Protein AF-A0A5J4T491-F1 (afdb_monomer_lite)

Secondary structure (DSSP, 8-state):
---------SSS-----S-TTSBPPHHHHHHHB--SSS-----S-EEESSPEEES-EEETT--TTEEEBTTS-EEEGGGT-------TTS---SS-S-----S--B-TT-SSB-TT--TT-PPPTTHHHHSS---------------------PPPPGGG--BHHHHHHHS-BSSS-EEE-S-EEESS-EEES----TT--TTEEEPTTS-EEEGGGGSPPPP----

Sequence (227 aa):
QVIEGYLRKGSEPEEVSEDDEDYVTRKDVQSKYVGIWGEQQIIGTKSFYDNVTANGFIKRGGTNQQVLLANGSTKPLSEFSSGSVDDDDYVKKTGQGTQEIEGNLIRSGSEISFENLQPFQYITKQDAKYGFVQKEGQQVQEIEGKIRRKQEDEESQDGDYLTKEEMDNKYVTLGGNQTINGAKTFTISVTSPAFVKYSGTNQQVLLADGTVKQLSEFSSDQVHYTY

Radius of gyration: 34.02 Å; chains: 1; bounding box: 85×60×99 Å

Structure (mmCIF, N/CA/C/O backbone):
data_AF-A0A5J4T491-F1
#
_entry.id   AF-A0A5J4T491-F1
#
loop_
_atom_site.group_PDB
_atom_site.id
_atom_site.type_symbol
_atom_site.label_atom_id
_atom_site.label_alt_id
_atom_site.label_comp_id
_atom_site.label_asym_id
_atom_site.label_entity_id
_atom_site.label_seq_id
_atom_site.pdbx_PDB_ins_code
_atom_site.Cartn_x
_atom_site.Cartn_y
_atom_site.Cartn_z
_atom_site.occupancy
_atom_site.B_iso_or_equiv
_atom_site.auth_seq_id
_atom_site.auth_comp_id
_atom_site.auth_asym_id
_atom_site.auth_atom_id
_atom_site.pdbx_PDB_model_num
ATOM 1 N N . GLN A 1 1 ? 45.754 -8.323 -35.197 1.00 39.84 1 GLN A N 1
ATOM 2 C CA . GLN A 1 1 ? 44.676 -8.425 -36.196 1.00 39.84 1 GLN A CA 1
ATOM 3 C C . GLN A 1 1 ? 43.370 -8.384 -35.425 1.00 39.84 1 GLN A C 1
ATOM 5 O O . GLN A 1 1 ? 43.199 -9.221 -34.550 1.00 39.84 1 GLN A O 1
ATOM 10 N N . VAL A 1 2 ? 42.534 -7.373 -35.655 1.00 28.48 2 VAL A N 1
ATOM 11 C CA . VAL A 1 2 ? 41.138 -7.376 -35.196 1.00 28.48 2 VAL A CA 1
ATOM 12 C C . VAL A 1 2 ? 40.349 -8.049 -36.312 1.00 28.48 2 VAL A C 1
ATOM 14 O O . VAL A 1 2 ? 40.577 -7.741 -37.480 1.00 28.48 2 VAL A O 1
ATOM 17 N N . ILE A 1 3 ? 39.530 -9.037 -35.969 1.00 37.03 3 ILE A N 1
ATOM 18 C CA . ILE A 1 3 ? 38.638 -9.700 -36.919 1.00 37.03 3 ILE A CA 1
ATOM 19 C C . ILE A 1 3 ? 37.229 -9.292 -36.508 1.00 37.03 3 ILE A C 1
ATOM 21 O O . ILE A 1 3 ? 36.735 -9.754 -35.484 1.00 37.03 3 ILE A O 1
ATOM 25 N N . GLU A 1 4 ? 36.619 -8.409 -37.289 1.00 39.00 4 GLU A N 1
ATOM 26 C CA . GLU A 1 4 ? 35.190 -8.110 -37.216 1.00 39.00 4 GLU A CA 1
ATOM 27 C C . GLU A 1 4 ? 34.472 -9.117 -38.116 1.00 39.00 4 GLU A C 1
ATOM 29 O O . GLU A 1 4 ? 34.634 -9.116 -39.337 1.00 39.00 4 GLU A O 1
ATOM 34 N N . GLY A 1 5 ? 33.773 -10.066 -37.496 1.00 42.56 5 GLY A N 1
ATOM 35 C CA . GLY A 1 5 ? 33.040 -11.122 -38.185 1.00 42.56 5 GLY A CA 1
ATOM 36 C C . GLY A 1 5 ? 31.552 -10.987 -37.911 1.00 42.56 5 GLY A C 1
ATOM 37 O O . GLY A 1 5 ? 31.124 -11.152 -36.774 1.00 42.56 5 GLY A O 1
ATOM 38 N N . TYR A 1 6 ? 30.769 -10.729 -38.955 1.00 45.81 6 TYR A N 1
ATOM 39 C CA . TYR A 1 6 ? 29.311 -10.711 -38.876 1.00 45.81 6 TYR A CA 1
ATOM 40 C C . TYR A 1 6 ? 28.775 -12.112 -39.182 1.00 45.81 6 TYR A C 1
ATOM 42 O O . TYR A 1 6 ? 28.951 -12.622 -40.290 1.00 45.81 6 TYR A O 1
ATOM 50 N N . LEU A 1 7 ? 28.128 -12.752 -38.206 1.00 50.72 7 LEU A N 1
ATOM 51 C CA . LEU A 1 7 ? 27.390 -13.994 -38.432 1.00 50.72 7 LEU A CA 1
ATOM 52 C C . LEU A 1 7 ? 26.035 -13.637 -39.058 1.00 50.72 7 LEU A C 1
ATOM 54 O O . LEU A 1 7 ? 25.241 -12.943 -38.437 1.00 50.72 7 LEU A O 1
ATOM 58 N N . ARG A 1 8 ? 25.779 -14.091 -40.291 1.00 53.50 8 ARG A N 1
ATOM 59 C CA . ARG A 1 8 ? 24.509 -13.876 -41.011 1.00 53.50 8 ARG A CA 1
ATOM 60 C C . ARG A 1 8 ? 23.935 -15.216 -41.472 1.00 53.50 8 ARG A C 1
ATOM 62 O O . ARG A 1 8 ? 24.696 -16.115 -41.834 1.00 53.50 8 ARG A O 1
ATOM 69 N N . LYS A 1 9 ? 22.605 -15.355 -41.487 1.00 42.81 9 LYS A N 1
ATOM 70 C CA . LYS A 1 9 ? 21.899 -16.546 -41.988 1.00 42.81 9 LYS A CA 1
ATOM 71 C C . LYS A 1 9 ? 21.098 -16.189 -43.239 1.00 42.81 9 LYS A C 1
ATOM 73 O O . LYS A 1 9 ? 19.945 -15.798 -43.150 1.00 42.81 9 LYS A O 1
ATOM 78 N N . GLY A 1 10 ? 21.706 -16.368 -44.405 1.00 51.50 10 GLY A N 1
ATOM 79 C CA . GLY A 1 10 ? 21.073 -16.095 -45.695 1.00 51.50 10 GLY A CA 1
ATOM 80 C C . GLY A 1 10 ? 22.113 -15.754 -46.755 1.00 51.50 10 GLY A C 1
ATOM 81 O O . GLY A 1 10 ? 23.221 -15.333 -46.430 1.00 51.50 10 GLY A O 1
ATOM 82 N N . SER A 1 11 ? 21.782 -15.993 -48.023 1.00 56.66 11 SER A N 1
ATOM 83 C CA . SER A 1 11 ? 22.632 -15.652 -49.173 1.00 56.66 11 SER A CA 1
ATOM 84 C C . SER A 1 11 ? 22.388 -14.240 -49.712 1.00 56.66 11 SER A C 1
ATOM 86 O O . SER A 1 11 ? 23.133 -13.794 -50.581 1.00 56.66 11 SER A O 1
ATOM 88 N N . GLU A 1 12 ? 21.347 -13.558 -49.232 1.00 54.00 12 GLU A N 1
ATOM 89 C CA . GLU A 1 12 ? 20.999 -12.198 -49.641 1.00 54.00 12 GLU A CA 1
ATOM 90 C C . GLU A 1 12 ? 21.541 -11.179 -48.628 1.00 54.00 12 GLU A C 1
ATOM 92 O O . GLU A 1 12 ? 21.496 -11.428 -47.420 1.00 54.00 12 GLU A O 1
ATOM 97 N N . PRO A 1 13 ? 22.100 -10.049 -49.093 1.00 53.25 13 PRO A N 1
ATOM 98 C CA . PRO A 1 13 ? 22.526 -8.976 -48.212 1.00 53.25 13 PRO A CA 1
ATOM 99 C C . PRO A 1 13 ? 21.287 -8.259 -47.666 1.00 53.25 13 PRO A C 1
ATOM 101 O O . PRO A 1 13 ? 20.802 -7.309 -48.272 1.00 53.25 13 PRO A O 1
ATOM 104 N N . GLU A 1 14 ? 20.771 -8.713 -46.527 1.00 55.50 14 GLU A N 1
ATOM 105 C CA . GLU A 1 14 ? 19.936 -7.854 -45.687 1.00 55.50 14 GLU A CA 1
ATOM 106 C C . GLU A 1 14 ? 20.818 -6.750 -45.090 1.00 55.50 14 GLU A C 1
ATOM 108 O O . GLU A 1 14 ? 21.982 -6.989 -44.728 1.00 55.50 14 GLU A O 1
ATOM 113 N N . GLU A 1 15 ? 20.283 -5.527 -45.049 1.00 53.38 15 GLU A N 1
ATOM 114 C CA . GLU A 1 15 ? 20.932 -4.411 -44.370 1.00 53.38 15 GLU A CA 1
ATOM 115 C C . GLU A 1 15 ? 21.073 -4.780 -42.893 1.00 53.38 15 GLU A C 1
ATOM 117 O O . GLU A 1 15 ? 20.093 -4.978 -42.179 1.00 53.38 15 GLU A O 1
ATOM 122 N N . VAL A 1 16 ? 22.318 -4.931 -42.446 1.00 51.19 16 VAL A N 1
ATOM 123 C CA . VAL A 1 16 ? 22.608 -4.951 -41.016 1.00 51.19 16 VAL A CA 1
ATOM 124 C C . VAL A 1 16 ? 22.317 -3.546 -40.510 1.00 51.19 16 VAL A C 1
ATOM 126 O O . VAL A 1 16 ? 22.805 -2.590 -41.109 1.00 51.19 16 VAL A O 1
ATOM 129 N N . SER A 1 17 ? 21.511 -3.414 -39.453 1.00 52.75 17 SER A N 1
ATOM 130 C CA . SER A 1 17 ? 21.419 -2.133 -38.751 1.00 52.75 17 SER A CA 1
ATOM 131 C C . SER A 1 17 ? 22.845 -1.731 -38.370 1.00 52.75 17 SER A C 1
ATOM 133 O O . SER A 1 17 ? 23.525 -2.477 -37.666 1.00 52.75 17 SER A O 1
ATOM 135 N N . GLU A 1 18 ? 23.333 -0.617 -38.923 1.00 51.50 18 GLU A N 1
ATOM 136 C CA . GLU A 1 18 ? 24.650 -0.061 -38.585 1.00 51.50 18 GLU A CA 1
ATOM 137 C C . GLU A 1 18 ? 24.644 0.574 -37.183 1.00 51.50 18 GLU A C 1
ATOM 139 O O . GLU A 1 18 ? 25.703 0.894 -36.644 1.00 51.50 18 GLU A O 1
ATOM 144 N N . ASP A 1 19 ? 23.462 0.702 -36.572 1.00 52.44 19 ASP A N 1
ATOM 145 C CA . ASP A 1 19 ? 23.287 1.166 -35.207 1.00 52.44 19 ASP A CA 1
ATOM 146 C C . ASP A 1 19 ? 23.294 -0.034 -34.249 1.00 52.44 19 ASP A C 1
ATOM 148 O O . ASP A 1 19 ? 22.265 -0.549 -33.805 1.00 52.44 19 ASP A O 1
ATOM 152 N N . ASP A 1 20 ? 24.503 -0.422 -33.830 1.00 54.41 20 ASP A N 1
ATOM 153 C CA . ASP A 1 20 ? 24.756 -1.322 -32.690 1.00 54.41 20 ASP A CA 1
ATOM 154 C C . ASP A 1 20 ? 24.087 -0.831 -31.368 1.00 54.41 20 ASP A C 1
ATOM 156 O O . ASP A 1 20 ? 24.167 -1.497 -30.332 1.00 54.41 20 ASP A O 1
ATOM 160 N N . GLU A 1 21 ? 23.433 0.339 -31.378 1.00 56.00 21 GLU A N 1
ATOM 161 C CA . GLU A 1 21 ? 22.753 0.986 -30.251 1.00 56.00 21 GLU A CA 1
ATOM 162 C C . GLU A 1 21 ? 21.263 0.624 -30.085 1.00 56.00 21 GLU A C 1
ATOM 164 O O . GLU A 1 21 ? 20.680 0.942 -29.038 1.00 56.00 21 GLU A O 1
ATOM 169 N N . ASP A 1 22 ? 20.641 -0.057 -31.054 1.00 58.38 22 ASP A N 1
ATOM 170 C CA . ASP A 1 22 ? 19.212 -0.419 -30.987 1.00 58.38 22 ASP A CA 1
ATOM 171 C C . ASP A 1 22 ? 18.926 -1.566 -30.009 1.00 58.38 22 ASP A C 1
ATOM 173 O O . ASP A 1 22 ? 17.799 -1.731 -29.524 1.00 58.38 22 ASP A O 1
ATOM 177 N N . TYR A 1 23 ? 19.958 -2.337 -29.663 1.00 62.19 23 TYR A N 1
ATOM 178 C CA . TYR A 1 23 ? 19.857 -3.489 -28.779 1.00 62.19 23 TYR A CA 1
ATOM 179 C C . TYR A 1 23 ? 20.343 -3.158 -27.371 1.00 62.19 23 TYR A C 1
ATOM 181 O O . TYR A 1 23 ? 21.439 -2.655 -27.129 1.00 62.19 23 TYR A O 1
ATOM 189 N N . VAL A 1 24 ? 19.523 -3.506 -26.389 1.00 66.25 24 VAL A N 1
ATOM 190 C CA . VAL A 1 24 ? 19.878 -3.427 -24.971 1.00 66.25 24 VAL A CA 1
ATOM 191 C C . VAL A 1 24 ? 20.642 -4.667 -24.525 1.00 66.25 24 VAL A C 1
ATOM 193 O O . VAL A 1 24 ? 20.192 -5.805 -24.667 1.00 66.25 24 VAL A O 1
ATOM 196 N N . THR A 1 25 ? 21.803 -4.469 -23.904 1.00 72.06 25 THR A N 1
ATOM 197 C CA . THR A 1 25 ? 22.553 -5.597 -23.345 1.00 72.06 25 THR A CA 1
ATOM 198 C C . THR A 1 25 ? 21.840 -6.164 -22.114 1.00 72.06 25 THR A C 1
ATOM 200 O O . THR A 1 25 ? 21.218 -5.428 -21.347 1.00 72.06 25 THR A O 1
ATOM 203 N N . ARG A 1 26 ? 21.993 -7.466 -21.824 1.00 70.44 26 ARG A N 1
ATOM 204 C CA . ARG A 1 26 ? 21.437 -8.066 -20.584 1.00 70.44 26 ARG A CA 1
ATOM 205 C C . ARG A 1 26 ? 21.874 -7.320 -19.318 1.00 70.44 26 ARG A C 1
ATOM 207 O O . ARG A 1 26 ? 21.123 -7.243 -18.349 1.00 70.44 26 ARG A O 1
ATOM 214 N N . LYS A 1 27 ? 23.088 -6.761 -19.335 1.00 73.50 27 LYS A N 1
ATOM 215 C CA . LYS A 1 27 ? 23.633 -5.941 -18.249 1.00 73.50 27 LYS A CA 1
ATOM 216 C C . LYS A 1 27 ? 22.873 -4.617 -18.104 1.00 73.50 27 LYS A C 1
ATOM 218 O O . LYS A 1 27 ? 22.580 -4.205 -16.981 1.00 73.50 27 LYS A O 1
ATOM 223 N N . ASP A 1 28 ? 22.534 -3.961 -19.212 1.00 76.31 28 ASP A N 1
ATOM 224 C CA . ASP A 1 28 ? 21.677 -2.772 -19.204 1.00 76.31 28 ASP A CA 1
ATOM 225 C C . ASP A 1 28 ? 20.279 -3.106 -18.689 1.00 76.31 28 ASP A C 1
ATOM 227 O O . ASP A 1 28 ? 19.782 -2.412 -17.806 1.00 76.31 28 ASP A O 1
ATOM 231 N N . VAL A 1 29 ? 19.693 -4.215 -19.147 1.00 80.19 29 VAL A N 1
ATOM 232 C CA . VAL A 1 29 ? 18.366 -4.657 -18.701 1.00 80.19 29 VAL A CA 1
ATOM 233 C C . VAL A 1 29 ? 18.319 -4.848 -17.185 1.00 80.19 29 VAL A C 1
ATOM 235 O O . VAL A 1 29 ? 17.482 -4.261 -16.502 1.00 80.19 29 VAL A O 1
ATOM 238 N N . GLN A 1 30 ? 19.269 -5.610 -16.641 1.00 81.81 30 GLN A N 1
ATOM 239 C CA . GLN A 1 30 ? 19.326 -5.922 -15.213 1.00 81.81 30 GLN A CA 1
ATOM 240 C C . GLN A 1 30 ? 19.568 -4.688 -14.328 1.00 81.81 30 GLN A C 1
ATOM 242 O O . GLN A 1 30 ? 19.158 -4.671 -13.170 1.00 81.81 30 GLN A O 1
ATOM 247 N N . SER A 1 31 ? 20.256 -3.669 -14.846 1.00 81.19 31 SER A N 1
ATOM 248 C CA . SER A 1 31 ? 20.609 -2.466 -14.079 1.00 81.19 31 SER A CA 1
ATOM 249 C C . SER A 1 31 ? 19.621 -1.315 -14.235 1.00 81.19 31 SER A C 1
ATOM 251 O O . SER A 1 31 ? 19.624 -0.404 -13.404 1.00 81.19 31 SER A O 1
ATOM 253 N N . LYS A 1 32 ? 18.771 -1.341 -15.269 1.00 85.44 32 LYS A N 1
ATOM 254 C CA . LYS A 1 32 ? 17.845 -0.248 -15.582 1.00 85.44 32 LYS A CA 1
ATOM 255 C C . LYS A 1 32 ? 16.378 -0.618 -15.473 1.00 85.44 32 LYS A C 1
ATOM 257 O O . LYS A 1 32 ? 15.599 0.307 -15.298 1.00 85.44 32 LYS A O 1
ATOM 262 N N . TYR A 1 33 ? 15.977 -1.885 -15.517 1.00 87.88 33 TYR A N 1
ATOM 263 C CA . TYR A 1 33 ? 14.560 -2.271 -15.545 1.00 87.88 33 TYR A CA 1
ATOM 264 C C . TYR A 1 33 ? 14.168 -3.156 -14.367 1.00 87.88 33 TYR A C 1
ATOM 266 O O . TYR A 1 33 ? 14.998 -3.827 -13.760 1.00 87.88 33 TYR A O 1
ATOM 274 N N . VAL A 1 34 ? 12.881 -3.120 -14.025 1.00 91.25 34 VAL A N 1
ATOM 275 C CA . VAL A 1 34 ? 12.315 -3.894 -12.921 1.00 91.25 34 VAL A CA 1
ATOM 276 C C . VAL A 1 34 ? 11.999 -5.307 -13.402 1.00 91.25 34 VAL A C 1
ATOM 278 O O . VAL A 1 34 ? 11.112 -5.513 -14.228 1.00 91.25 34 VAL A O 1
ATOM 281 N N . GLY A 1 35 ? 12.713 -6.290 -12.862 1.00 88.62 35 GLY A N 1
ATOM 282 C CA . GLY A 1 35 ? 12.411 -7.706 -13.045 1.00 88.62 35 GLY A CA 1
ATOM 283 C C . GLY A 1 35 ? 11.252 -8.183 -12.162 1.00 88.62 35 GLY A C 1
ATOM 284 O O . GLY A 1 35 ? 10.810 -7.491 -11.248 1.00 88.62 35 GLY A O 1
ATOM 285 N N . ILE A 1 36 ? 10.790 -9.411 -12.389 1.00 86.19 36 ILE A N 1
ATOM 286 C CA . ILE A 1 36 ? 9.756 -10.071 -11.564 1.00 86.19 36 ILE A CA 1
ATOM 287 C C . ILE A 1 36 ? 10.346 -11.003 -10.491 1.00 86.19 36 ILE A C 1
ATOM 289 O O . ILE A 1 36 ? 9.619 -11.745 -9.836 1.00 86.19 36 ILE A O 1
ATOM 293 N N . TRP A 1 37 ? 11.670 -10.987 -10.327 1.00 80.50 37 TRP A N 1
ATOM 294 C CA . TRP A 1 37 ? 12.410 -11.891 -9.453 1.00 80.50 37 TRP A CA 1
ATOM 295 C C . TRP A 1 37 ? 13.342 -11.112 -8.530 1.00 80.50 37 TRP A C 1
ATOM 297 O O . TRP A 1 37 ? 13.886 -10.078 -8.916 1.00 80.50 37 TRP A O 1
ATOM 307 N N . GLY A 1 38 ? 13.575 -11.666 -7.341 1.00 85.81 38 GLY A N 1
ATOM 308 C CA . GLY A 1 38 ? 14.520 -11.120 -6.370 1.00 85.81 38 GLY A CA 1
ATOM 309 C C . GLY A 1 38 ? 14.083 -9.798 -5.736 1.00 85.81 38 GLY A C 1
ATOM 310 O O . GLY A 1 38 ? 13.068 -9.198 -6.089 1.00 85.81 38 GLY A O 1
ATOM 311 N N . GLU A 1 39 ? 14.874 -9.352 -4.763 1.00 87.12 39 GLU A N 1
ATOM 312 C CA . GLU A 1 39 ? 14.723 -8.026 -4.169 1.00 87.12 39 GLU A CA 1
ATOM 313 C C . GLU A 1 39 ? 15.332 -6.972 -5.092 1.00 87.12 39 GLU A C 1
ATOM 315 O O . GLU A 1 39 ? 16.437 -7.141 -5.609 1.00 87.12 39 GLU A O 1
ATOM 320 N N . GLN A 1 40 ? 14.611 -5.872 -5.297 1.00 90.56 40 GLN A N 1
ATOM 321 C CA . GLN A 1 40 ? 15.036 -4.790 -6.178 1.00 90.56 40 GLN A CA 1
ATOM 322 C C . GLN A 1 40 ? 14.766 -3.439 -5.531 1.00 90.56 40 GLN A C 1
ATOM 324 O O . GLN A 1 40 ? 13.756 -3.239 -4.853 1.00 90.56 40 GLN A O 1
ATOM 329 N N . GLN A 1 41 ? 15.667 -2.493 -5.776 1.00 89.06 41 GLN A N 1
ATOM 330 C CA . GLN A 1 41 ? 15.505 -1.115 -5.345 1.00 89.06 41 GLN A CA 1
ATOM 331 C C . GLN A 1 41 ? 15.044 -0.261 -6.523 1.00 89.06 41 GLN A C 1
ATOM 333 O O . GLN A 1 41 ? 15.786 -0.057 -7.479 1.00 89.06 41 GLN A O 1
ATOM 338 N N . ILE A 1 42 ? 13.835 0.283 -6.418 1.00 91.06 42 ILE A N 1
ATOM 339 C CA . ILE A 1 42 ? 13.284 1.225 -7.392 1.00 91.06 42 ILE A CA 1
ATOM 340 C C . ILE A 1 42 ? 13.422 2.633 -6.811 1.00 91.06 42 ILE A C 1
ATOM 342 O O . ILE A 1 42 ? 12.964 2.906 -5.701 1.00 91.06 42 ILE A O 1
ATOM 346 N N . ILE A 1 43 ? 14.065 3.525 -7.554 1.00 87.75 43 ILE A N 1
ATOM 347 C CA . ILE A 1 43 ? 14.232 4.939 -7.221 1.00 87.75 43 ILE A CA 1
ATOM 348 C C . ILE A 1 43 ? 13.354 5.815 -8.126 1.00 87.75 43 ILE A C 1
ATOM 350 O O . ILE A 1 43 ? 12.919 5.408 -9.206 1.00 87.75 43 ILE A O 1
ATOM 354 N N . GLY A 1 44 ? 13.095 7.042 -7.675 1.00 88.62 44 GLY A N 1
ATOM 355 C CA . GLY A 1 44 ? 12.182 7.972 -8.343 1.00 88.62 44 GLY A CA 1
ATOM 356 C C . GLY A 1 44 ? 10.702 7.671 -8.079 1.00 88.62 44 GLY A C 1
ATOM 357 O O . GLY A 1 44 ? 10.336 6.610 -7.572 1.00 88.62 44 GLY A O 1
ATOM 358 N N . THR A 1 45 ? 9.840 8.636 -8.391 1.00 87.25 45 THR A N 1
ATOM 359 C CA . THR A 1 45 ? 8.399 8.549 -8.128 1.00 87.25 45 THR A CA 1
ATOM 360 C C . THR A 1 45 ? 7.717 7.674 -9.173 1.00 87.25 45 THR A C 1
ATOM 362 O O . THR A 1 45 ? 7.750 7.971 -10.365 1.00 87.25 45 THR A O 1
ATOM 365 N N . LYS A 1 46 ? 7.050 6.610 -8.726 1.00 91.81 46 LYS A N 1
ATOM 366 C CA . LYS A 1 46 ? 6.245 5.734 -9.583 1.00 91.81 46 LYS A CA 1
ATOM 367 C C . LYS A 1 46 ? 4.768 5.948 -9.285 1.00 91.81 46 LYS A C 1
ATOM 369 O O . LYS A 1 46 ? 4.332 5.746 -8.152 1.00 91.81 46 LYS A O 1
ATOM 374 N N . SER A 1 47 ? 4.011 6.372 -10.288 1.00 88.94 47 SER A N 1
ATOM 375 C CA . SER A 1 47 ? 2.572 6.600 -10.176 1.00 88.94 47 SER A CA 1
ATOM 376 C C . SER A 1 47 ? 1.816 5.451 -10.824 1.00 88.94 47 SER A C 1
ATOM 378 O O . SER A 1 47 ? 1.950 5.227 -12.021 1.00 88.94 47 SER A O 1
ATOM 380 N N . PHE A 1 48 ? 1.011 4.743 -10.037 1.00 89.56 48 PHE A N 1
ATOM 381 C CA . PHE A 1 48 ? 0.105 3.704 -10.521 1.00 89.56 48 PHE A CA 1
ATOM 382 C C . PHE A 1 48 ? -1.302 4.300 -10.632 1.00 89.56 48 PHE A C 1
ATOM 384 O O . PHE A 1 48 ? -1.804 4.849 -9.649 1.00 89.56 48 PHE A O 1
ATOM 391 N N . TYR A 1 49 ? -1.909 4.246 -11.819 1.00 85.88 49 TYR A N 1
ATOM 392 C CA . TYR A 1 49 ? -3.268 4.774 -12.040 1.00 85.88 49 TYR A CA 1
ATOM 393 C C . TYR A 1 49 ? -4.359 3.776 -11.656 1.00 85.88 49 TYR A C 1
ATOM 395 O O . TYR A 1 49 ? -5.443 4.174 -11.236 1.00 85.88 49 TYR A O 1
ATOM 403 N N . ASP A 1 50 ? -4.039 2.493 -11.758 1.00 90.81 50 ASP A N 1
ATOM 404 C CA . ASP A 1 50 ? -4.907 1.395 -11.366 1.00 90.81 50 ASP A CA 1
ATOM 405 C C . ASP A 1 50 ? -4.471 0.789 -10.029 1.00 90.81 50 ASP A C 1
ATOM 407 O O . ASP A 1 50 ? -3.410 1.103 -9.478 1.00 90.81 50 ASP A O 1
ATOM 411 N N . ASN A 1 51 ? -5.303 -0.112 -9.510 1.00 85.31 51 ASN A N 1
ATOM 412 C CA . ASN A 1 51 ? -5.088 -0.734 -8.212 1.00 85.31 51 ASN A CA 1
ATOM 413 C C . ASN A 1 51 ? -3.759 -1.496 -8.145 1.00 85.31 51 ASN A C 1
ATOM 415 O O . ASN A 1 51 ? -3.405 -2.281 -9.031 1.00 85.31 51 ASN A O 1
ATOM 419 N N . VAL A 1 52 ? -3.063 -1.298 -7.027 1.00 88.19 52 VAL A N 1
ATOM 420 C CA . VAL A 1 52 ? -1.903 -2.092 -6.638 1.00 88.19 52 VAL A CA 1
ATOM 421 C C . VAL A 1 52 ? -2.348 -3.092 -5.580 1.00 88.19 52 VAL A C 1
ATOM 423 O O . VAL A 1 52 ? -2.893 -2.710 -4.548 1.00 88.19 52 VAL A O 1
ATOM 426 N N . THR A 1 53 ? -2.094 -4.371 -5.818 1.00 87.06 53 THR A N 1
ATOM 427 C CA . THR A 1 53 ? -2.277 -5.444 -4.838 1.00 87.06 53 THR A CA 1
ATOM 428 C C . THR A 1 53 ? -0.908 -5.901 -4.362 1.00 87.06 53 THR A C 1
ATOM 430 O O . THR A 1 53 ? -0.032 -6.153 -5.182 1.00 87.06 53 THR A O 1
ATOM 433 N N . ALA A 1 54 ? -0.716 -6.020 -3.053 1.00 89.06 54 ALA A N 1
ATOM 434 C CA . ALA A 1 54 ? 0.508 -6.536 -2.452 1.00 89.06 54 ALA A CA 1
ATOM 435 C C . ALA A 1 54 ? 0.165 -7.401 -1.235 1.00 89.06 54 ALA A C 1
ATOM 437 O O . ALA A 1 54 ? -0.854 -7.159 -0.589 1.00 89.06 54 ALA A O 1
ATOM 438 N N . ASN A 1 55 ? 1.034 -8.349 -0.868 1.00 86.94 55 ASN A N 1
ATOM 439 C CA . ASN A 1 55 ? 0.873 -9.093 0.394 1.00 86.94 55 ASN A CA 1
ATOM 440 C C . ASN A 1 55 ? 0.970 -8.183 1.630 1.00 86.94 55 ASN A C 1
ATOM 442 O O . ASN A 1 55 ? 0.453 -8.516 2.692 1.00 86.94 55 ASN A O 1
ATOM 446 N N . GLY A 1 56 ? 1.631 -7.033 1.495 1.00 85.75 56 GLY A N 1
ATOM 447 C CA . GLY A 1 56 ? 1.696 -6.017 2.532 1.00 85.75 56 GLY A CA 1
ATOM 448 C C . GLY A 1 56 ? 2.248 -4.699 2.002 1.00 85.75 56 GLY A C 1
ATOM 449 O O . GLY A 1 56 ? 3.104 -4.683 1.117 1.00 85.75 56 GLY A O 1
ATOM 450 N N . PHE A 1 57 ? 1.772 -3.597 2.577 1.00 86.00 57 PHE A N 1
ATOM 451 C CA . PHE A 1 57 ? 2.285 -2.250 2.335 1.00 86.00 57 PHE A CA 1
ATOM 452 C C . PHE A 1 57 ? 3.068 -1.788 3.565 1.00 86.00 57 PHE A C 1
ATOM 454 O O . PHE A 1 57 ? 2.484 -1.485 4.604 1.00 86.00 57 PHE A O 1
ATOM 461 N N . ILE A 1 58 ? 4.400 -1.758 3.469 1.00 88.12 58 ILE A N 1
ATOM 462 C CA . ILE A 1 58 ? 5.289 -1.444 4.596 1.00 88.12 58 ILE A CA 1
ATOM 463 C C . ILE A 1 58 ? 5.924 -0.073 4.382 1.00 88.12 58 ILE A C 1
ATOM 465 O O . ILE A 1 58 ? 6.767 0.118 3.500 1.00 88.12 58 ILE A O 1
ATOM 469 N N . LYS A 1 59 ? 5.511 0.921 5.176 1.00 89.00 59 LYS A N 1
ATOM 470 C CA . LYS A 1 59 ? 6.157 2.236 5.150 1.00 89.00 59 LYS A CA 1
ATOM 471 C C . LYS A 1 59 ? 7.512 2.116 5.841 1.00 89.00 59 LYS A C 1
ATOM 473 O O . LYS A 1 59 ? 7.579 1.735 7.009 1.00 89.00 59 LYS A O 1
ATOM 478 N N . ARG A 1 60 ? 8.600 2.481 5.162 1.00 89.25 60 ARG A N 1
ATOM 479 C CA . ARG A 1 60 ? 9.941 2.472 5.763 1.00 89.25 60 ARG A CA 1
ATOM 480 C C . ARG A 1 60 ? 9.962 3.369 7.009 1.00 89.25 60 ARG A C 1
ATOM 482 O O . ARG A 1 60 ? 9.614 4.548 6.929 1.00 89.25 60 ARG A O 1
ATOM 489 N N . GLY A 1 61 ? 10.362 2.790 8.143 1.00 88.88 61 GLY A N 1
ATOM 490 C CA . GLY A 1 61 ? 10.380 3.456 9.451 1.00 88.88 61 GLY A CA 1
ATOM 491 C C . GLY A 1 61 ? 9.013 3.602 10.132 1.00 88.88 61 GLY A C 1
ATOM 492 O O . GLY A 1 61 ? 8.941 4.238 11.178 1.00 88.88 61 GLY A O 1
ATOM 493 N N . GLY A 1 62 ? 7.940 3.049 9.556 1.00 90.62 62 GLY A N 1
ATOM 494 C CA . GLY A 1 62 ? 6.637 2.973 10.213 1.00 90.62 62 GLY A CA 1
ATOM 495 C C . GLY A 1 62 ? 6.624 1.947 11.350 1.00 90.62 62 GLY A C 1
ATOM 496 O O . GLY A 1 62 ? 7.432 1.017 11.365 1.00 90.62 62 GLY A O 1
ATOM 497 N N . THR A 1 63 ? 5.698 2.108 12.294 1.00 92.75 63 THR A N 1
ATOM 498 C CA . THR A 1 63 ? 5.488 1.174 13.414 1.00 92.75 63 THR A CA 1
ATOM 499 C C . THR A 1 63 ? 4.079 0.581 13.385 1.00 92.75 63 THR A C 1
ATOM 501 O O . THR A 1 63 ? 3.195 1.085 12.695 1.00 92.75 63 THR A O 1
ATOM 504 N N . ASN A 1 64 ? 3.838 -0.470 14.175 1.00 92.69 64 ASN A N 1
ATOM 505 C CA . ASN A 1 64 ? 2.495 -1.025 14.388 1.00 92.69 64 ASN A CA 1
ATOM 506 C C . ASN A 1 64 ? 1.579 -0.112 15.229 1.00 92.69 64 ASN A C 1
ATOM 508 O O . ASN A 1 64 ? 0.410 -0.433 15.406 1.00 92.69 64 ASN A O 1
ATOM 512 N N . GLN A 1 65 ? 2.093 1.022 15.721 1.00 94.56 65 GLN A N 1
ATOM 513 C CA . GLN A 1 65 ? 1.351 2.003 16.514 1.00 94.56 65 GLN A CA 1
ATOM 514 C C . GLN A 1 65 ? 0.936 3.230 15.688 1.00 94.56 65 GLN A C 1
ATOM 516 O O . GLN A 1 65 ? 0.731 4.307 16.248 1.00 94.56 65 GLN A O 1
ATOM 521 N N . GLN A 1 66 ? 0.862 3.110 14.360 1.00 94.12 66 GLN A N 1
ATOM 522 C CA . GLN A 1 66 ? 0.608 4.220 13.443 1.00 94.12 66 GLN A CA 1
ATOM 523 C C . GLN A 1 66 ? -0.463 3.879 12.400 1.00 94.12 66 GLN A C 1
ATOM 525 O O . GLN A 1 66 ? -0.563 2.748 11.935 1.00 94.12 66 GLN A O 1
ATOM 530 N N . VAL A 1 67 ? -1.216 4.899 11.991 1.00 92.25 67 VAL A N 1
ATOM 531 C CA . VAL A 1 67 ? -2.154 4.894 10.864 1.00 92.25 67 VAL A CA 1
ATOM 532 C C . VAL A 1 67 ? -1.510 5.627 9.691 1.00 92.25 67 VAL A C 1
ATOM 534 O O . VAL A 1 67 ? -0.998 6.737 9.860 1.00 92.25 67 VAL A O 1
ATOM 537 N N . LEU A 1 68 ? -1.539 5.020 8.505 1.00 93.31 68 LEU A N 1
ATOM 538 C CA . LEU A 1 68 ? -1.107 5.643 7.255 1.00 93.31 68 LEU A CA 1
ATOM 539 C C . LEU A 1 68 ? -2.209 6.569 6.716 1.00 93.31 68 LEU A C 1
ATOM 541 O O . LEU A 1 68 ? -3.354 6.156 6.541 1.00 93.31 68 LEU A O 1
ATOM 545 N N . LEU A 1 69 ? -1.851 7.816 6.427 1.00 93.12 69 LEU A N 1
ATOM 546 C CA . LEU A 1 69 ? -2.734 8.805 5.814 1.00 93.12 69 LEU A CA 1
ATOM 547 C C . LEU A 1 69 ? -2.612 8.781 4.288 1.00 93.12 69 LEU A C 1
ATOM 549 O O . LEU A 1 69 ? -1.609 8.326 3.738 1.00 93.12 69 LEU A O 1
ATOM 553 N N . ALA A 1 70 ? -3.618 9.308 3.591 1.00 91.25 70 ALA A N 1
ATOM 554 C CA . ALA A 1 70 ? -3.689 9.254 2.130 1.00 91.25 70 ALA A CA 1
ATOM 555 C C . ALA A 1 70 ? -2.543 10.009 1.427 1.00 91.25 70 ALA A C 1
ATOM 557 O O . ALA A 1 70 ? -2.154 9.636 0.323 1.00 91.25 70 ALA A O 1
ATOM 558 N N . ASN A 1 71 ? -1.959 11.025 2.067 1.00 90.56 71 ASN A N 1
ATOM 559 C CA . ASN A 1 71 ? -0.759 11.722 1.584 1.00 90.56 71 ASN A CA 1
ATOM 560 C C . ASN A 1 71 ? 0.567 10.978 1.881 1.00 90.56 71 ASN A C 1
ATOM 562 O O . ASN A 1 71 ? 1.641 11.517 1.621 1.00 90.56 71 ASN A O 1
ATOM 566 N N . GLY A 1 72 ? 0.514 9.792 2.495 1.00 90.06 72 GLY A N 1
ATOM 567 C CA . GLY A 1 72 ? 1.666 8.972 2.872 1.00 90.06 72 GLY A CA 1
ATOM 568 C C . GLY A 1 72 ? 2.362 9.334 4.183 1.00 90.06 72 GLY A C 1
ATOM 569 O O . GLY A 1 72 ? 3.327 8.655 4.553 1.00 90.06 72 GLY A O 1
ATOM 570 N N . SER A 1 73 ? 1.899 10.358 4.909 1.00 92.31 73 SER A N 1
ATOM 571 C CA . SER A 1 73 ? 2.338 10.584 6.290 1.00 92.31 73 SER A CA 1
ATOM 572 C C . SER A 1 73 ? 1.629 9.628 7.254 1.00 92.31 73 SER A C 1
ATOM 574 O O . SER A 1 73 ? 0.749 8.865 6.865 1.00 92.31 73 SER A O 1
ATOM 576 N N . THR A 1 74 ? 2.024 9.644 8.523 1.00 94.00 74 THR A N 1
ATOM 577 C CA . THR A 1 74 ? 1.450 8.770 9.555 1.00 94.00 74 THR A CA 1
ATOM 578 C C . THR A 1 74 ? 0.931 9.575 10.734 1.00 94.00 74 THR A C 1
ATOM 580 O O . THR A 1 74 ? 1.524 10.597 11.081 1.00 94.00 74 THR A O 1
ATOM 583 N N . LYS A 1 75 ? -0.118 9.077 11.390 1.00 91.31 75 LYS A N 1
ATOM 584 C CA . LYS A 1 75 ? -0.569 9.527 12.716 1.00 91.31 75 LYS A CA 1
ATOM 585 C C . LYS A 1 75 ? -0.445 8.391 13.732 1.00 91.31 75 LYS A C 1
ATOM 587 O O . LYS A 1 75 ? -0.655 7.244 13.349 1.00 91.31 75 LYS A O 1
ATOM 592 N N . PRO A 1 76 ? -0.081 8.651 14.996 1.00 91.12 76 PRO A N 1
ATOM 593 C CA . PRO A 1 76 ? -0.042 7.612 16.019 1.00 91.12 76 PRO A CA 1
ATOM 594 C C . PRO A 1 76 ? -1.456 7.113 16.354 1.00 91.12 76 PRO A C 1
ATOM 596 O O . PRO A 1 76 ? -2.404 7.893 16.373 1.00 91.12 76 PRO A O 1
ATOM 599 N N . LEU A 1 77 ? -1.593 5.826 16.687 1.00 89.50 77 LEU A N 1
ATOM 600 C CA . LEU A 1 77 ? -2.860 5.235 17.143 1.00 89.50 77 LEU A CA 1
ATOM 601 C C . LEU A 1 77 ? -3.415 5.933 18.396 1.00 89.50 77 LEU A C 1
ATOM 603 O O . LEU A 1 77 ? -4.626 5.979 18.577 1.00 89.50 77 LEU A O 1
ATOM 607 N N . SER A 1 78 ? -2.556 6.523 19.236 1.00 84.50 78 SER A N 1
ATOM 608 C CA . SER A 1 78 ? -2.970 7.249 20.445 1.00 84.50 78 SER A CA 1
ATOM 609 C C . SER A 1 78 ? -3.806 8.503 20.163 1.00 84.50 78 SER A C 1
ATOM 611 O O . SER A 1 78 ? -4.574 8.936 21.016 1.00 84.50 78 SER A O 1
ATOM 613 N N . GLU A 1 79 ? -3.691 9.094 18.971 1.00 83.81 79 GLU A N 1
ATOM 614 C CA . GLU A 1 79 ? -4.568 10.202 18.559 1.00 83.81 79 GLU A CA 1
ATOM 615 C C . GLU A 1 79 ? -5.991 9.727 18.232 1.00 83.81 79 GLU A C 1
ATOM 617 O O . GLU A 1 79 ? -6.909 10.535 18.208 1.00 83.81 79 GLU A O 1
ATOM 622 N N . PHE A 1 80 ? -6.184 8.423 18.017 1.00 78.44 80 PHE A N 1
ATOM 623 C CA . PHE A 1 80 ? -7.490 7.805 17.775 1.00 78.44 80 PHE A CA 1
ATOM 624 C C . PHE A 1 80 ? -8.065 7.133 19.026 1.00 78.44 80 PHE A C 1
ATOM 626 O O . PHE A 1 80 ? -9.218 6.719 19.024 1.00 78.44 80 PHE A O 1
ATOM 633 N N . SER A 1 81 ? -7.289 7.033 20.112 1.00 69.81 81 SER A N 1
ATOM 634 C CA . SER A 1 81 ? -7.772 6.498 21.392 1.00 69.81 81 SER A CA 1
ATOM 635 C C . SER A 1 81 ? -8.630 7.485 22.193 1.00 69.81 81 SER A C 1
ATOM 637 O O . SER A 1 81 ? -9.043 7.167 23.305 1.00 69.81 81 SER A O 1
ATOM 639 N N . SER A 1 82 ? -8.919 8.675 21.657 1.00 62.22 82 SER A N 1
ATOM 640 C CA . SER A 1 82 ? -9.833 9.632 22.282 1.00 62.22 82 SER A CA 1
ATOM 641 C C . SER A 1 82 ? -11.283 9.318 21.922 1.00 62.22 82 SER A C 1
ATOM 643 O O . SER A 1 82 ? -11.935 10.023 21.157 1.00 62.22 82 SER A O 1
ATOM 645 N N . GLY A 1 83 ? -11.770 8.242 22.510 1.00 56.66 83 GLY A N 1
ATOM 646 C CA . GLY A 1 83 ? -13.179 8.010 22.735 1.00 56.66 83 GLY A CA 1
ATOM 647 C C . GLY A 1 83 ? -13.236 7.197 24.006 1.00 56.66 83 GLY A C 1
ATOM 648 O O . GLY A 1 83 ? -12.958 6.000 23.971 1.00 56.66 83 GLY A O 1
ATOM 649 N N . SER A 1 84 ? -13.553 7.837 25.137 1.00 59.69 84 SER A N 1
ATOM 650 C CA . SER A 1 84 ? -14.260 7.078 26.165 1.00 59.69 84 SER A CA 1
ATOM 651 C C . SER A 1 84 ? -15.428 6.471 25.411 1.00 59.69 84 SER A C 1
ATOM 653 O O . SER A 1 84 ? -16.228 7.214 24.843 1.00 59.69 84 SER A O 1
ATOM 655 N N . VAL A 1 85 ? -15.454 5.145 25.284 1.00 62.28 85 VAL A N 1
ATOM 656 C CA . VAL A 1 85 ? -16.709 4.492 24.936 1.00 62.28 85 VAL A CA 1
ATOM 657 C C . VAL A 1 85 ? -17.686 5.044 25.963 1.00 62.28 85 VAL A C 1
ATOM 659 O O . VAL A 1 85 ? -17.343 5.081 27.145 1.00 62.28 85 VAL A O 1
ATOM 662 N N . ASP A 1 86 ? -18.804 5.599 25.506 1.00 64.38 86 ASP A N 1
ATOM 663 C CA . ASP A 1 86 ? -19.917 5.866 26.403 1.00 64.38 86 ASP A CA 1
ATOM 664 C C . ASP A 1 86 ? -20.409 4.494 26.863 1.00 64.38 86 ASP A C 1
ATOM 666 O O . ASP A 1 86 ? -21.158 3.789 26.186 1.00 64.38 86 ASP A O 1
ATOM 670 N N . ASP A 1 87 ? -19.765 4.030 27.922 1.00 67.69 87 ASP A N 1
ATOM 671 C CA . ASP A 1 87 ? -19.925 2.737 28.548 1.00 67.69 87 ASP A CA 1
ATOM 672 C C . ASP A 1 87 ? -20.582 2.916 29.918 1.00 67.69 87 ASP A C 1
ATOM 674 O O . ASP A 1 87 ? -20.494 2.015 30.749 1.00 67.69 87 ASP A O 1
ATOM 678 N N . ASP A 1 88 ? -21.261 4.051 30.136 1.00 68.88 88 ASP A N 1
ATOM 679 C CA . ASP A 1 88 ? -22.004 4.353 31.360 1.00 68.88 88 ASP A CA 1
ATOM 680 C C . ASP A 1 88 ? -23.112 3.307 31.608 1.00 68.88 88 ASP A C 1
ATOM 682 O O . ASP A 1 88 ? -23.396 2.960 32.755 1.00 68.88 88 ASP A O 1
ATOM 686 N N . ASP A 1 89 ? -23.647 2.700 30.540 1.00 71.31 89 ASP A N 1
ATOM 687 C CA . ASP A 1 89 ? -24.606 1.585 30.598 1.00 71.31 89 ASP A CA 1
ATOM 688 C C . ASP A 1 89 ? -23.953 0.189 30.753 1.00 71.31 89 ASP A C 1
ATOM 690 O O . ASP A 1 89 ? -24.647 -0.833 30.804 1.00 71.31 89 ASP A O 1
ATOM 694 N N . TYR A 1 90 ? -22.619 0.095 30.823 1.00 66.81 90 TYR A N 1
ATOM 695 C CA . TYR A 1 90 ? -21.885 -1.172 30.878 1.00 66.81 90 TYR A CA 1
ATOM 696 C C . TYR A 1 90 ? -21.039 -1.306 32.152 1.00 66.81 90 TYR A C 1
ATOM 698 O O . TYR A 1 90 ? -20.262 -0.439 32.542 1.00 66.81 90 TYR A O 1
ATOM 706 N N . VAL A 1 91 ? -21.095 -2.483 32.782 1.00 65.88 91 VAL A N 1
ATOM 707 C CA . VAL A 1 91 ? -20.222 -2.805 33.922 1.00 65.88 91 VAL A CA 1
ATOM 708 C C . VAL A 1 91 ? -18.779 -3.011 33.440 1.00 65.88 91 VAL A C 1
ATOM 710 O O . VAL A 1 91 ? -18.472 -3.998 32.762 1.00 65.88 91 VAL A O 1
ATOM 713 N N . LYS A 1 92 ? -17.863 -2.113 33.826 1.00 66.19 92 LYS A N 1
ATOM 714 C CA . LYS A 1 92 ? -16.438 -2.196 33.459 1.00 66.19 92 LYS A CA 1
ATOM 715 C C . LYS A 1 92 ? -15.730 -3.302 34.243 1.00 66.19 92 LYS A C 1
ATOM 717 O O . LYS A 1 92 ? -15.584 -3.240 35.460 1.00 66.19 92 LYS A O 1
ATOM 722 N N . LYS A 1 93 ? -15.221 -4.314 33.536 1.00 63.22 93 LYS A N 1
ATOM 723 C CA . LYS A 1 93 ? -14.472 -5.445 34.121 1.00 63.22 93 LYS A CA 1
ATOM 724 C C . LYS A 1 93 ? -12.953 -5.245 34.084 1.00 63.22 93 LYS A C 1
ATOM 726 O O . LYS A 1 93 ? -12.210 -6.190 33.827 1.00 63.22 93 LYS A O 1
ATOM 731 N N . THR A 1 94 ? -12.459 -4.024 34.268 1.00 61.91 94 THR A N 1
ATOM 732 C CA . THR A 1 94 ? -11.022 -3.742 34.145 1.00 61.91 94 THR A CA 1
ATOM 733 C C . THR A 1 94 ? -10.273 -4.069 35.435 1.00 61.91 94 THR A C 1
ATOM 735 O O . THR A 1 94 ? -10.291 -3.302 36.391 1.00 61.91 94 THR A O 1
ATOM 738 N N . GLY A 1 95 ? -9.570 -5.204 35.441 1.00 58.12 95 GLY A N 1
ATOM 739 C CA . GLY A 1 95 ? -8.441 -5.453 36.345 1.00 58.12 95 GLY A CA 1
ATOM 740 C C . GLY A 1 95 ? -8.758 -5.900 37.776 1.00 58.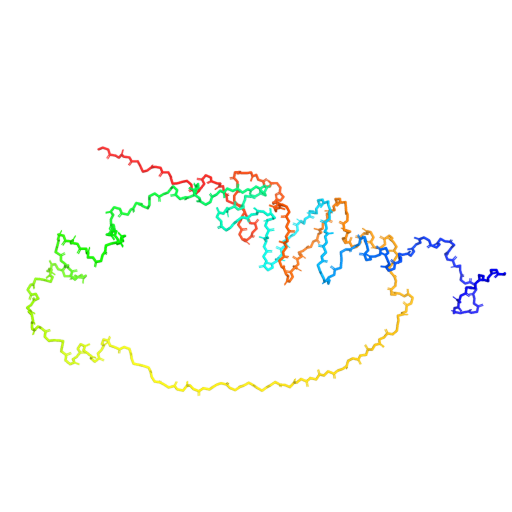12 95 GLY A C 1
ATOM 741 O O . GLY A 1 95 ? -7.819 -6.150 38.527 1.00 58.12 95 GLY A O 1
ATOM 742 N N . GLN A 1 96 ? -10.026 -6.054 38.164 1.00 57.34 96 GLN A N 1
ATOM 743 C CA . GLN A 1 96 ? -10.389 -6.647 39.457 1.00 57.34 96 GLN A CA 1
ATOM 744 C C . GLN A 1 96 ? -10.857 -8.099 39.313 1.00 57.34 96 GLN A C 1
ATOM 746 O O . GLN A 1 96 ? -11.664 -8.420 38.442 1.00 57.34 96 GLN A O 1
ATOM 751 N N . GLY A 1 97 ? -10.365 -8.974 40.200 1.00 60.03 97 GLY A N 1
ATOM 752 C CA . GLY A 1 97 ? -10.778 -10.382 40.276 1.00 60.03 97 GLY A CA 1
ATOM 753 C C . GLY A 1 97 ? -12.200 -10.588 40.813 1.00 60.03 97 GLY A C 1
ATOM 754 O O . GLY A 1 97 ? -12.749 -11.678 40.682 1.00 60.03 97 GLY A O 1
ATOM 755 N N . THR A 1 98 ? -12.803 -9.544 41.386 1.00 57.03 98 THR A N 1
ATOM 756 C CA . THR A 1 98 ? -14.151 -9.544 41.963 1.00 57.03 98 THR A CA 1
ATOM 757 C C . THR A 1 98 ? -14.872 -8.254 41.588 1.00 57.03 98 THR A C 1
ATOM 759 O O . THR A 1 98 ? -14.272 -7.186 41.630 1.00 57.03 98 THR A O 1
ATOM 762 N N . GLN A 1 99 ? -16.148 -8.358 41.220 1.00 59.38 99 GLN A N 1
ATOM 763 C CA . GLN A 1 99 ? -17.045 -7.223 40.997 1.00 59.38 99 GLN A CA 1
ATOM 764 C C . GLN A 1 99 ? -18.156 -7.278 42.034 1.00 59.38 99 GLN A C 1
ATOM 766 O O . GLN A 1 99 ? -18.801 -8.315 42.184 1.00 59.38 99 GLN A O 1
ATOM 771 N N . GLU A 1 100 ? -18.363 -6.166 42.728 1.00 64.81 100 GLU A N 1
ATOM 772 C CA . GLU A 1 100 ? -19.488 -5.965 43.631 1.00 64.81 100 GLU A CA 1
ATOM 773 C C . GLU A 1 100 ? -20.560 -5.185 42.869 1.00 64.81 100 GLU A C 1
ATOM 775 O O . GLU A 1 100 ? -20.312 -4.083 42.383 1.00 64.81 100 GLU A O 1
ATOM 780 N N . ILE A 1 101 ? -21.718 -5.814 42.674 1.00 65.75 101 ILE A N 1
ATOM 781 C CA . ILE A 1 101 ? -22.870 -5.214 42.003 1.00 65.75 101 ILE A CA 1
ATOM 782 C C . ILE A 1 101 ? -23.965 -5.104 43.056 1.00 65.75 101 ILE A C 1
ATOM 784 O O . ILE A 1 101 ? -24.512 -6.122 43.482 1.00 65.75 101 ILE A O 1
ATOM 788 N N . GLU A 1 102 ? -24.293 -3.882 43.467 1.00 61.94 102 GLU A N 1
ATOM 789 C CA . GLU A 1 102 ? -25.479 -3.621 44.283 1.00 61.94 102 GLU A CA 1
ATOM 790 C C . GLU A 1 102 ? -26.701 -3.502 43.362 1.00 61.94 102 GLU A C 1
ATOM 792 O O . GLU A 1 102 ? -26.936 -2.472 42.733 1.00 61.94 102 GLU A O 1
ATOM 797 N N . GLY A 1 103 ? -27.465 -4.590 43.231 1.00 64.56 103 GLY A N 1
ATOM 798 C CA . GLY A 1 103 ? -28.675 -4.627 42.411 1.00 64.56 103 GLY A CA 1
ATOM 799 C C . GLY A 1 103 ? -29.335 -6.007 42.348 1.00 64.56 103 GLY A C 1
ATOM 800 O O . GLY A 1 103 ? -28.773 -7.011 42.783 1.00 64.56 103 GLY A O 1
ATOM 801 N N . ASN A 1 104 ? -30.542 -6.062 41.782 1.00 62.03 104 ASN A N 1
ATOM 802 C CA . ASN A 1 104 ? -31.331 -7.289 41.645 1.00 62.03 104 ASN A CA 1
ATOM 803 C C . ASN A 1 104 ? -31.030 -7.999 40.311 1.00 62.03 104 ASN A C 1
ATOM 805 O O . ASN A 1 104 ? -31.128 -7.392 39.246 1.00 62.03 104 ASN A O 1
ATOM 809 N N . LEU A 1 105 ? -30.719 -9.301 40.338 1.00 63.31 105 LEU A N 1
ATOM 810 C CA . LEU A 1 105 ? -30.501 -10.101 39.123 1.00 63.31 105 LEU A CA 1
ATOM 811 C C . LEU A 1 105 ? -31.831 -10.618 38.567 1.00 63.31 105 LEU A C 1
ATOM 813 O O . LEU A 1 105 ? -32.412 -11.525 39.148 1.00 63.31 105 LEU A O 1
ATOM 817 N N . ILE A 1 106 ? -32.306 -10.104 37.434 1.00 57.72 106 ILE A N 1
ATOM 818 C CA . ILE A 1 106 ? -33.601 -10.488 36.845 1.00 57.72 106 ILE A CA 1
ATOM 819 C C . ILE A 1 106 ? -33.392 -11.382 35.613 1.00 57.72 106 ILE A C 1
ATOM 821 O O . ILE A 1 106 ? -32.557 -11.093 34.756 1.00 57.72 106 ILE A O 1
ATOM 825 N N . ARG A 1 107 ? -34.137 -12.494 35.499 1.00 56.62 107 ARG A N 1
ATOM 826 C CA . ARG A 1 107 ? -34.171 -13.294 34.257 1.00 56.62 107 ARG A CA 1
ATOM 827 C C . ARG A 1 107 ? -34.906 -12.514 33.164 1.00 56.62 107 ARG A C 1
ATOM 829 O O . ARG A 1 107 ? -35.967 -11.962 33.419 1.00 56.62 107 ARG A O 1
ATOM 836 N N . SER A 1 108 ? -34.396 -12.527 31.932 1.00 50.16 108 SER A N 1
ATOM 837 C CA . SER A 1 108 ? -35.093 -11.911 30.790 1.00 50.16 108 SER A CA 1
ATOM 838 C C . SER A 1 108 ? -36.517 -12.481 30.644 1.00 50.16 108 SER A C 1
ATOM 840 O O . SER A 1 108 ? -36.683 -13.700 30.579 1.00 50.16 108 SER A O 1
ATOM 842 N N . GLY A 1 109 ? -37.534 -11.609 30.652 1.00 58.19 109 GLY A N 1
ATOM 843 C CA . GLY A 1 109 ? -38.959 -11.983 30.622 1.00 58.19 109 GLY A CA 1
ATOM 844 C C . GLY A 1 109 ? -39.596 -12.294 31.986 1.00 58.19 109 GLY A C 1
ATOM 845 O O . GLY A 1 109 ? -40.742 -12.733 32.030 1.00 58.19 109 GLY A O 1
ATOM 846 N N . SER A 1 110 ? -38.874 -12.082 33.088 1.00 56.12 110 SER A N 1
ATOM 847 C CA . SER A 1 110 ? -39.354 -12.217 34.467 1.00 56.12 110 SER A CA 1
ATOM 848 C C . SER A 1 110 ? -39.405 -10.838 35.126 1.00 56.12 110 SER A C 1
ATOM 850 O O . SER A 1 110 ? -38.472 -10.065 34.968 1.00 56.12 110 SER A O 1
ATOM 852 N N . GLU A 1 111 ? -40.451 -10.524 35.891 1.00 57.12 111 GLU A N 1
ATOM 853 C CA . GLU A 1 111 ? -40.465 -9.343 36.784 1.00 57.12 111 GLU A CA 1
ATOM 854 C C . GLU A 1 111 ? -39.785 -9.636 38.131 1.00 57.12 111 GLU A C 1
ATOM 856 O O . GLU A 1 111 ? -39.501 -8.738 38.920 1.00 57.12 111 GLU A O 1
ATOM 861 N N . ILE A 1 112 ? -39.516 -10.917 38.391 1.00 53.94 112 ILE A N 1
ATOM 862 C CA . ILE A 1 112 ? -38.932 -11.416 39.630 1.00 53.94 112 ILE A CA 1
ATOM 863 C C . ILE A 1 112 ? -37.434 -11.627 39.429 1.00 53.94 112 ILE A C 1
ATOM 865 O O . ILE A 1 112 ? -37.011 -12.303 38.479 1.00 53.94 112 ILE A O 1
ATOM 869 N N . SER A 1 113 ? -36.643 -11.055 40.336 1.00 52.09 113 SER A N 1
ATOM 870 C CA . SER A 1 113 ? -35.215 -11.334 40.431 1.00 52.09 113 SER A CA 1
ATOM 871 C C . SER A 1 113 ? -34.975 -12.781 40.891 1.00 52.09 113 SER A C 1
ATOM 873 O O . SER A 1 113 ? -35.901 -13.455 41.350 1.00 52.09 113 SER A O 1
ATOM 875 N N . PHE A 1 114 ? -33.753 -13.297 40.749 1.00 53.56 114 PHE A N 1
ATOM 876 C CA . PHE A 1 114 ? -33.300 -14.518 41.415 1.00 53.56 114 PHE A CA 1
ATOM 877 C C . PHE A 1 114 ? -33.239 -14.289 42.929 1.00 53.56 114 PHE A C 1
ATOM 879 O O . PHE A 1 114 ? -32.175 -14.310 43.546 1.00 53.56 114 PHE A O 1
ATOM 886 N N . GLU A 1 115 ? -34.387 -14.065 43.548 1.00 49.69 115 GLU A N 1
ATOM 887 C CA . GLU A 1 115 ? -34.483 -14.068 44.990 1.00 49.69 115 GLU A CA 1
ATOM 888 C C . GLU A 1 115 ? -34.448 -15.513 45.476 1.00 49.69 115 GLU A C 1
ATOM 890 O O . GLU A 1 115 ? -35.078 -16.404 44.902 1.00 49.69 115 GLU A O 1
ATOM 895 N N . ASN A 1 116 ? -33.718 -15.739 46.567 1.00 50.03 116 ASN A N 1
ATOM 896 C CA . ASN A 1 116 ? -33.698 -17.005 47.297 1.00 50.03 116 ASN A CA 1
ATOM 897 C C . ASN A 1 116 ? -33.038 -18.193 46.577 1.00 50.03 116 ASN A C 1
ATOM 899 O O . ASN A 1 116 ? -33.522 -19.322 46.684 1.00 50.03 116 ASN A O 1
ATOM 903 N N . LEU A 1 117 ? -31.881 -17.989 45.936 1.00 54.72 117 LEU A N 1
ATOM 904 C CA . LEU A 1 117 ? -30.970 -19.106 45.660 1.00 54.72 117 LEU A CA 1
ATOM 905 C C . LEU A 1 117 ? -30.502 -19.709 46.993 1.00 54.72 117 LEU A C 1
ATOM 907 O O . LEU A 1 117 ? -29.632 -19.173 47.676 1.00 54.72 117 LEU A O 1
ATOM 911 N N . GLN A 1 118 ? -31.119 -20.820 47.388 1.00 56.28 118 GLN A N 1
ATOM 912 C CA . GLN A 1 118 ? -30.710 -21.575 48.566 1.00 56.28 118 GLN A CA 1
ATOM 913 C C . GLN A 1 118 ? -29.456 -22.403 48.227 1.00 56.28 118 GLN A C 1
ATOM 915 O O . GLN A 1 118 ? -29.378 -22.919 47.107 1.00 56.28 118 GLN A O 1
ATOM 920 N N . PRO A 1 119 ? -28.513 -22.622 49.167 1.00 52.12 119 PRO A N 1
ATOM 921 C CA . PRO A 1 119 ? -27.259 -23.361 48.935 1.00 52.12 119 PRO A CA 1
ATOM 922 C C . PRO A 1 119 ? -27.375 -24.827 48.457 1.00 52.12 119 PRO A C 1
ATOM 924 O O . PRO A 1 119 ? -26.374 -25.535 48.423 1.00 52.12 119 PRO A O 1
ATOM 927 N N . PHE A 1 120 ? -28.563 -25.311 48.083 1.00 55.88 120 PHE A N 1
ATOM 928 C CA . PHE A 1 120 ? -28.842 -26.717 47.770 1.00 55.88 120 PHE A CA 1
ATOM 929 C C . PHE A 1 120 ? -29.850 -26.908 46.623 1.00 55.88 120 PHE A C 1
ATOM 931 O O . PHE A 1 120 ? -30.565 -27.910 46.582 1.00 55.88 120 PHE A O 1
ATOM 938 N N . GLN A 1 121 ? -29.957 -25.956 45.693 1.00 54.53 121 GLN A N 1
ATOM 939 C CA . GLN A 1 121 ? -30.857 -26.095 44.546 1.00 54.53 121 GLN A CA 1
ATOM 940 C C . GLN A 1 121 ? -30.218 -26.984 43.464 1.00 54.53 121 GLN A C 1
ATOM 942 O O . GLN A 1 121 ? -29.250 -26.604 42.810 1.00 54.53 121 GLN A O 1
ATOM 947 N N . TYR A 1 122 ? -30.742 -28.201 43.299 1.00 53.47 122 TYR A N 1
ATOM 948 C CA . TYR A 1 122 ? -30.233 -29.182 42.339 1.00 53.47 122 TYR A CA 1
ATOM 949 C C . TYR A 1 122 ? -30.769 -28.914 40.926 1.00 53.47 122 TYR A C 1
ATOM 951 O O . TYR A 1 122 ? -31.977 -28.790 40.727 1.00 53.47 122 TYR A O 1
ATOM 959 N N . ILE A 1 123 ? -29.867 -28.895 39.941 1.00 56.03 123 ILE A N 1
ATOM 960 C CA . ILE A 1 123 ? -30.186 -28.978 38.508 1.00 56.03 123 ILE A CA 1
ATOM 961 C C . ILE A 1 123 ? -30.977 -30.270 38.278 1.00 56.03 123 ILE A C 1
ATOM 963 O O . ILE A 1 123 ? -30.539 -31.355 38.677 1.00 56.03 123 ILE A O 1
ATOM 967 N N . THR A 1 124 ? -32.153 -30.182 37.659 1.00 55.16 124 THR A N 1
ATOM 968 C CA . THR A 1 124 ? -32.938 -31.384 37.381 1.00 55.16 124 THR A CA 1
ATOM 969 C C . THR A 1 124 ? -32.238 -32.218 36.306 1.00 55.16 124 THR A C 1
ATOM 971 O O . THR A 1 124 ? -31.512 -31.704 35.454 1.00 55.16 124 THR A O 1
ATOM 974 N N . LYS A 1 125 ? -32.482 -33.534 36.282 1.00 50.66 125 LYS A N 1
ATOM 975 C CA . LYS A 1 125 ? -31.989 -34.403 35.192 1.00 50.66 125 LYS A CA 1
ATOM 976 C C . LYS A 1 125 ? -32.404 -33.908 33.799 1.00 50.66 125 LYS A C 1
ATOM 978 O O . LYS A 1 125 ? -31.780 -34.288 32.816 1.00 50.66 125 LYS A O 1
ATOM 983 N N . GLN A 1 126 ? -33.450 -33.089 33.719 1.00 50.44 126 GLN A N 1
ATOM 984 C CA . GLN A 1 126 ? -33.922 -32.462 32.494 1.00 50.44 126 GLN A CA 1
ATOM 985 C C . GLN A 1 126 ? -32.997 -31.311 32.071 1.00 50.44 126 GLN A C 1
ATOM 987 O O . GLN A 1 126 ? -32.526 -31.293 30.936 1.00 50.44 126 GLN A O 1
ATOM 992 N N . ASP A 1 127 ? -32.629 -30.438 33.005 1.00 51.38 127 ASP A N 1
ATOM 993 C CA . ASP A 1 127 ? -31.714 -29.312 32.779 1.00 51.38 127 ASP A CA 1
ATOM 994 C C . ASP A 1 127 ? -30.318 -29.782 32.324 1.00 51.38 127 ASP A C 1
ATOM 996 O O . ASP A 1 127 ? -29.738 -29.237 31.386 1.00 51.38 127 ASP A O 1
ATOM 1000 N N . ALA A 1 128 ? -29.809 -30.868 32.916 1.00 53.69 128 ALA A N 1
ATOM 1001 C CA . ALA A 1 128 ? -28.525 -31.467 32.538 1.00 53.69 128 ALA A CA 1
ATOM 1002 C C . ALA A 1 128 ? -28.567 -32.254 31.212 1.00 53.69 128 ALA A C 1
ATOM 1004 O O . ALA A 1 128 ? -27.527 -32.507 30.614 1.00 53.69 128 ALA A O 1
ATOM 1005 N N . LYS A 1 129 ? -29.751 -32.658 30.734 1.00 47.75 129 LYS A N 1
ATOM 1006 C CA . LYS A 1 129 ? -29.904 -33.414 29.480 1.00 47.75 129 LYS A CA 1
ATOM 1007 C C . LYS A 1 129 ? -30.004 -32.506 28.251 1.00 47.75 129 LYS A C 1
ATOM 1009 O O . LYS A 1 129 ? -29.593 -32.916 27.171 1.00 47.75 129 LYS A O 1
ATOM 1014 N N . TYR A 1 130 ? -30.541 -31.296 28.410 1.00 49.72 130 TYR A N 1
ATOM 1015 C CA . TYR A 1 130 ? -30.754 -30.344 27.311 1.00 49.72 130 TYR A CA 1
ATOM 1016 C C . TYR A 1 130 ? -29.750 -29.176 27.292 1.00 49.72 130 TYR A C 1
ATOM 1018 O O . TYR A 1 130 ? -29.705 -28.441 26.310 1.00 49.72 130 TYR A O 1
ATOM 1026 N N . GLY A 1 131 ? -28.942 -29.003 28.346 1.00 55.66 131 GLY A N 1
ATOM 1027 C CA . GLY A 1 131 ? -28.006 -27.879 28.491 1.00 55.66 131 GLY A CA 1
ATOM 1028 C C . GLY A 1 131 ? -26.576 -28.110 27.991 1.00 55.66 131 GLY A C 1
ATOM 1029 O O . GLY A 1 131 ? -25.784 -27.170 28.000 1.00 55.66 131 GLY A O 1
ATOM 1030 N N . PHE A 1 132 ? -26.220 -29.322 27.553 1.00 46.22 132 PHE A N 1
ATOM 1031 C CA . PHE A 1 132 ? -24.85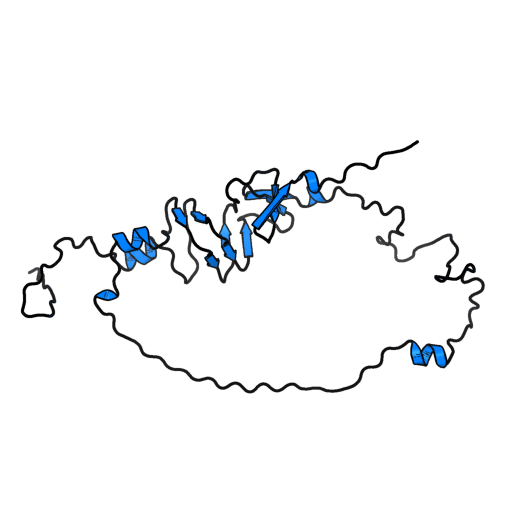9 -29.632 27.104 1.00 46.22 132 PHE A CA 1
ATOM 1032 C C . PHE A 1 132 ? -24.827 -30.093 25.648 1.00 46.22 132 PHE A C 1
ATOM 1034 O O . PHE A 1 132 ? -25.571 -30.978 25.230 1.00 46.22 132 PHE A O 1
ATOM 1041 N N . VAL A 1 133 ? -23.923 -29.490 24.877 1.00 46.19 133 VAL A N 1
ATOM 1042 C CA . VAL A 1 133 ? -23.636 -29.867 23.493 1.00 46.19 133 VAL A CA 1
ATOM 1043 C C . VAL A 1 133 ? -22.743 -31.108 23.506 1.00 46.19 133 VAL A C 1
ATOM 1045 O O . VAL A 1 133 ? -21.622 -31.057 24.005 1.00 46.19 133 VAL A O 1
ATOM 1048 N N . GLN A 1 134 ? -23.226 -32.213 22.939 1.00 48.31 134 GLN A N 1
ATOM 1049 C CA . GLN A 1 134 ? -22.465 -33.450 22.752 1.00 48.31 134 GLN A CA 1
ATOM 1050 C C . GLN A 1 134 ? -22.199 -33.639 21.253 1.00 48.31 134 GLN A C 1
ATOM 1052 O O . GLN A 1 134 ? -23.133 -33.576 20.452 1.00 48.31 134 GLN A O 1
ATOM 1057 N N . LYS A 1 135 ? -20.938 -33.843 20.856 1.00 51.41 135 LYS A N 1
ATOM 1058 C CA . LYS A 1 135 ? -20.576 -34.203 19.478 1.00 51.41 135 LYS A CA 1
ATOM 1059 C C . LYS A 1 135 ? -19.510 -35.299 19.473 1.00 51.41 135 LYS A C 1
ATOM 1061 O O . LYS A 1 135 ? -18.406 -35.082 19.960 1.00 51.41 135 LYS A O 1
ATOM 1066 N N . GLU A 1 136 ? -19.863 -36.446 18.898 1.00 45.09 136 GLU A N 1
ATOM 1067 C CA . GLU A 1 136 ? -18.968 -37.541 18.503 1.00 45.09 136 GLU A CA 1
ATOM 1068 C C . GLU A 1 136 ? -18.925 -37.650 16.968 1.00 45.09 136 GLU A C 1
ATOM 1070 O O . GLU A 1 136 ? -19.918 -37.335 16.310 1.00 45.09 136 GLU A O 1
ATOM 1075 N N . GLY A 1 137 ? -17.813 -38.160 16.415 1.00 40.94 137 GLY A N 1
ATOM 1076 C CA . GLY A 1 137 ? -17.790 -38.790 15.083 1.00 40.94 137 GLY A CA 1
ATOM 1077 C C . GLY A 1 137 ? -16.698 -38.321 14.104 1.00 40.94 137 GLY A C 1
ATOM 1078 O O . GLY A 1 137 ? -16.885 -37.297 13.463 1.00 40.94 137 GLY A O 1
ATOM 1079 N N . GLN A 1 138 ? -15.637 -39.147 13.967 1.00 48.47 138 GLN A N 1
ATOM 1080 C CA . GLN A 1 138 ? -14.689 -39.358 12.828 1.00 48.47 138 GLN A CA 1
ATOM 1081 C C . GLN A 1 138 ? -13.899 -38.135 12.292 1.00 48.47 138 GLN A C 1
ATOM 1083 O O . GLN A 1 138 ? -14.486 -37.134 11.913 1.00 48.47 138 GLN A O 1
ATOM 1088 N N . GLN A 1 139 ? -12.557 -38.038 12.260 1.00 56.28 139 GLN A N 1
ATOM 1089 C CA . GLN A 1 139 ? -11.402 -38.901 11.902 1.00 56.28 139 GLN A CA 1
ATOM 1090 C C . GLN A 1 139 ? -11.290 -39.309 10.409 1.00 56.28 139 GLN A C 1
ATOM 1092 O O . GLN A 1 139 ? -11.808 -40.342 10.002 1.00 56.28 139 GLN A O 1
ATOM 1097 N N . VAL A 1 140 ? -10.459 -38.525 9.690 1.00 48.31 140 VAL A N 1
ATOM 1098 C CA . VAL A 1 140 ? -9.746 -38.753 8.403 1.00 48.31 140 VAL A CA 1
ATOM 1099 C C . VAL A 1 140 ? -10.389 -38.194 7.118 1.00 48.31 140 VAL A C 1
ATOM 1101 O O . VAL A 1 140 ? -11.537 -38.469 6.794 1.00 48.31 140 VAL A O 1
ATOM 1104 N N . GLN A 1 141 ? -9.583 -37.439 6.354 1.00 45.06 141 GLN A N 1
ATOM 1105 C CA . GLN A 1 141 ? -9.824 -37.042 4.963 1.00 45.06 141 GLN A CA 1
ATOM 1106 C C . GLN A 1 141 ? -8.544 -37.314 4.153 1.00 45.06 141 GLN A C 1
ATOM 1108 O O . GLN A 1 141 ? -7.460 -36.878 4.538 1.00 45.06 141 GLN A O 1
ATOM 1113 N N . GLU A 1 142 ? -8.675 -38.080 3.071 1.00 51.16 142 GLU A N 1
ATOM 1114 C CA . GLU A 1 142 ? -7.587 -38.554 2.209 1.00 51.16 142 GLU A CA 1
ATOM 1115 C C . GLU A 1 142 ? -7.539 -37.722 0.921 1.00 51.16 142 GLU A C 1
ATOM 1117 O O . GLU A 1 142 ? -8.573 -37.454 0.309 1.00 51.16 142 GLU A O 1
ATOM 1122 N N . ILE A 1 143 ? -6.342 -37.290 0.521 1.00 57.03 143 ILE A N 1
ATOM 1123 C CA . ILE A 1 143 ? -6.119 -36.539 -0.717 1.00 57.03 143 ILE A CA 1
ATOM 1124 C C . ILE A 1 143 ? -4.958 -37.195 -1.459 1.00 57.03 143 ILE A C 1
ATOM 1126 O O . ILE A 1 143 ? -3.832 -37.228 -0.967 1.00 57.03 143 ILE A O 1
ATOM 1130 N N . GLU A 1 144 ? -5.243 -37.685 -2.663 1.00 50.56 144 GLU A N 1
ATOM 1131 C CA . GLU A 1 144 ? -4.275 -38.319 -3.551 1.00 50.56 144 GLU A CA 1
ATOM 1132 C C . GLU A 1 144 ? -3.983 -37.384 -4.739 1.00 50.56 144 GLU A C 1
ATOM 1134 O O . GLU A 1 144 ? -4.863 -37.067 -5.539 1.00 50.56 144 GLU A O 1
ATOM 1139 N N . GLY A 1 145 ? -2.740 -36.908 -4.847 1.00 47.44 145 GLY A N 1
ATOM 1140 C CA . GLY A 1 145 ? -2.283 -36.031 -5.928 1.00 47.44 145 GLY A CA 1
ATOM 1141 C C . GLY A 1 145 ? -1.092 -36.636 -6.670 1.00 47.44 145 GLY A C 1
ATOM 1142 O O . GLY A 1 145 ? -0.151 -37.124 -6.049 1.00 47.44 145 GLY A O 1
ATOM 1143 N N . LYS A 1 146 ? -1.110 -36.596 -8.009 1.00 54.72 146 LYS A N 1
ATOM 1144 C CA . LYS A 1 146 ? -0.010 -37.074 -8.867 1.00 54.72 146 LYS A CA 1
ATOM 1145 C C . LYS A 1 146 ? 0.776 -35.902 -9.450 1.00 54.72 146 LYS A C 1
ATOM 1147 O O . LYS A 1 146 ? 0.213 -35.037 -10.112 1.00 54.72 146 LYS A O 1
ATOM 1152 N N . ILE A 1 147 ? 2.092 -35.928 -9.247 1.00 52.88 147 ILE A N 1
ATOM 1153 C CA . ILE A 1 147 ? 3.060 -34.978 -9.809 1.00 52.88 147 ILE A C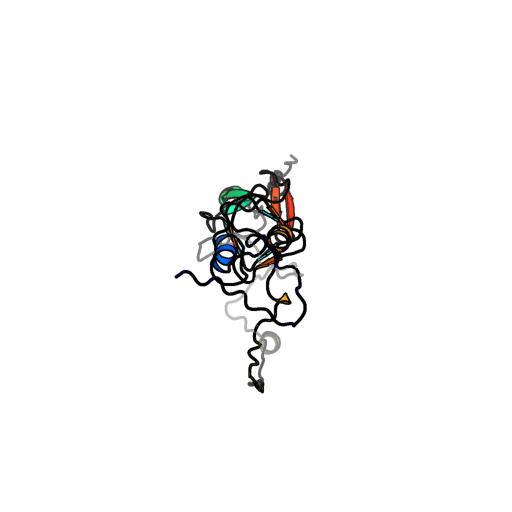A 1
ATOM 1154 C C . ILE A 1 147 ? 3.551 -35.499 -11.166 1.00 52.88 147 ILE A C 1
ATOM 1156 O O . ILE A 1 147 ? 3.880 -36.678 -11.300 1.00 52.88 147 ILE A O 1
ATOM 1160 N N . ARG A 1 148 ? 3.676 -34.616 -12.161 1.00 57.34 148 ARG A N 1
ATOM 1161 C CA . ARG A 1 148 ? 4.477 -34.855 -13.374 1.00 57.34 148 ARG A CA 1
ATOM 1162 C C . ARG A 1 148 ? 5.317 -33.616 -13.697 1.00 57.34 148 ARG A C 1
ATOM 1164 O O . ARG A 1 148 ? 4.824 -32.501 -13.571 1.00 57.34 148 ARG A O 1
ATOM 1171 N N . ARG A 1 149 ? 6.573 -33.820 -14.118 1.00 50.81 149 ARG A N 1
ATOM 1172 C CA . ARG A 1 149 ? 7.515 -32.774 -14.562 1.00 50.81 149 ARG A CA 1
ATOM 1173 C C . ARG A 1 149 ? 8.384 -33.277 -15.721 1.00 50.81 149 ARG A C 1
ATOM 1175 O O . ARG A 1 149 ? 8.938 -34.364 -15.594 1.00 50.81 149 ARG A O 1
ATOM 1182 N N . LYS A 1 150 ? 8.580 -32.448 -16.754 1.00 51.47 150 LYS A N 1
ATOM 1183 C CA . LYS A 1 150 ? 9.869 -31.951 -17.321 1.00 51.47 150 LYS A CA 1
ATOM 1184 C C . LYS A 1 150 ? 9.565 -31.220 -18.643 1.00 51.47 150 LYS A C 1
ATOM 1186 O O . LYS A 1 150 ? 8.785 -31.746 -19.419 1.00 51.47 150 LYS A O 1
ATOM 1191 N N . GLN A 1 151 ? 9.895 -29.930 -18.765 1.00 51.06 151 GLN A N 1
ATOM 1192 C CA . GLN A 1 151 ? 11.192 -29.306 -19.124 1.00 51.06 151 GLN A CA 1
ATOM 1193 C C . GLN A 1 151 ? 11.535 -29.494 -20.607 1.00 51.06 151 GLN A C 1
ATOM 1195 O O . GLN A 1 151 ? 12.054 -30.545 -20.971 1.00 51.06 151 GLN A O 1
ATOM 1200 N N . GLU A 1 152 ? 11.286 -28.451 -21.399 1.00 43.44 152 GLU A N 1
ATOM 1201 C CA . GLU A 1 152 ? 11.929 -28.195 -22.690 1.00 43.44 152 GLU A CA 1
ATOM 1202 C C . GLU A 1 152 ? 12.686 -26.869 -22.549 1.00 43.44 152 GLU A C 1
ATOM 1204 O O . GLU A 1 152 ? 12.110 -25.867 -22.123 1.00 43.44 152 GLU A O 1
ATOM 1209 N N . ASP A 1 153 ? 13.993 -26.913 -22.799 1.00 53.72 153 ASP A N 1
ATOM 1210 C CA . ASP A 1 153 ? 14.858 -25.741 -22.898 1.00 53.72 153 ASP A CA 1
ATOM 1211 C C . ASP A 1 153 ? 14.887 -25.353 -24.389 1.00 53.72 153 ASP A C 1
ATOM 1213 O O . ASP A 1 153 ? 15.464 -26.081 -25.199 1.00 53.72 153 ASP A O 1
ATOM 1217 N N . GLU A 1 154 ? 14.221 -24.260 -24.767 1.00 49.91 154 GLU A N 1
ATOM 1218 C CA . GLU A 1 154 ? 14.252 -23.716 -26.133 1.00 49.91 154 GLU A CA 1
ATOM 1219 C C . GLU A 1 154 ? 15.402 -22.705 -26.276 1.00 49.91 154 GLU A C 1
ATOM 1221 O O . GLU A 1 154 ? 15.590 -21.828 -25.430 1.00 49.91 154 GLU A O 1
ATOM 1226 N N . GLU A 1 155 ? 16.201 -22.848 -27.339 1.00 50.62 155 GLU A N 1
ATOM 1227 C CA . GLU A 1 155 ? 17.210 -21.856 -27.718 1.00 50.62 155 GLU A CA 1
ATOM 1228 C C . GLU A 1 155 ? 16.560 -20.633 -28.368 1.00 50.62 155 GLU A C 1
ATOM 1230 O O . GLU A 1 155 ? 15.584 -20.738 -29.110 1.00 50.62 155 GLU A O 1
ATOM 1235 N N . SER A 1 156 ? 17.155 -19.475 -28.092 1.00 44.97 156 SER A N 1
ATOM 1236 C CA . SER A 1 156 ? 16.567 -18.178 -28.377 1.00 44.97 156 SER A CA 1
ATOM 1237 C C . SER A 1 156 ? 16.711 -17.755 -29.853 1.00 44.97 156 SER A C 1
ATOM 1239 O O . SER A 1 156 ? 17.817 -17.797 -30.396 1.00 44.97 156 SER A O 1
ATOM 1241 N N . GLN A 1 157 ? 15.611 -17.363 -30.506 1.00 46.06 157 GLN A N 1
ATOM 1242 C CA . GLN A 1 157 ? 15.557 -16.864 -31.891 1.00 46.06 157 GLN A CA 1
ATOM 1243 C C . GLN A 1 157 ? 15.631 -15.325 -31.943 1.00 46.06 157 GLN A C 1
ATOM 1245 O O . GLN A 1 157 ? 15.475 -14.649 -30.938 1.00 46.06 157 GLN A O 1
ATOM 1250 N N . ASP A 1 158 ? 15.872 -14.752 -33.125 1.00 45.09 158 ASP A N 1
ATOM 1251 C CA . ASP A 1 158 ? 16.078 -13.304 -33.352 1.00 45.09 158 ASP A CA 1
ATOM 1252 C C . ASP A 1 158 ? 14.934 -12.404 -32.821 1.00 45.09 158 ASP A C 1
ATOM 1254 O O . ASP A 1 158 ? 15.156 -11.272 -32.407 1.00 45.09 158 ASP A O 1
ATOM 1258 N N . GLY A 1 159 ? 13.714 -12.945 -32.713 1.00 52.56 159 GLY A N 1
ATOM 1259 C CA . GLY A 1 159 ? 12.557 -12.276 -32.102 1.00 52.56 159 GLY A CA 1
ATOM 1260 C C . GLY A 1 159 ? 12.526 -12.262 -30.566 1.00 52.56 159 GLY A C 1
ATOM 1261 O O . GLY A 1 159 ? 11.547 -11.798 -29.983 1.00 52.56 159 GLY A O 1
ATOM 1262 N N . ASP A 1 160 ? 13.563 -12.769 -29.903 1.00 54.34 160 ASP A N 1
ATOM 1263 C CA . ASP A 1 160 ? 13.627 -12.871 -28.441 1.00 54.34 160 ASP A CA 1
ATOM 1264 C C . ASP A 1 160 ? 14.334 -11.684 -27.780 1.00 54.34 160 ASP A C 1
ATOM 1266 O O . ASP A 1 160 ? 14.422 -11.598 -26.549 1.00 54.34 160 ASP A O 1
ATOM 1270 N N . TYR A 1 161 ? 14.853 -10.766 -28.593 1.00 57.06 161 TYR A N 1
ATOM 1271 C CA . TYR A 1 161 ? 15.488 -9.540 -28.144 1.00 57.06 161 TYR A CA 1
ATOM 1272 C C . TYR A 1 161 ? 14.541 -8.365 -28.373 1.00 57.06 161 TYR A C 1
ATOM 1274 O O . TYR A 1 161 ? 13.958 -8.210 -29.438 1.00 57.06 161 TYR A O 1
ATOM 1282 N N . LEU A 1 162 ? 14.381 -7.536 -27.345 1.00 64.31 162 LEU A N 1
ATOM 1283 C CA . LEU A 1 162 ? 13.591 -6.310 -27.417 1.00 64.31 162 LEU A CA 1
ATOM 1284 C C . LEU A 1 162 ? 14.520 -5.144 -27.729 1.00 64.31 162 LEU A C 1
ATOM 1286 O O . LEU A 1 162 ? 15.601 -5.045 -27.135 1.00 64.31 162 LEU A O 1
ATOM 1290 N N . THR A 1 163 ? 14.092 -4.243 -28.611 1.00 68.75 163 THR A N 1
ATOM 1291 C CA . THR A 1 163 ? 14.860 -3.022 -28.878 1.00 68.75 163 THR A CA 1
ATOM 1292 C C . THR A 1 163 ? 14.805 -2.080 -27.675 1.00 68.75 163 THR A C 1
ATOM 1294 O O . THR A 1 163 ? 13.904 -2.148 -26.830 1.00 68.75 163 THR A O 1
ATOM 1297 N N . LYS A 1 164 ? 15.762 -1.158 -27.583 1.00 67.81 164 LYS A N 1
ATOM 1298 C CA . LYS A 1 164 ? 15.800 -0.136 -26.528 1.00 67.81 164 LYS A CA 1
ATOM 1299 C C . LYS A 1 164 ? 14.523 0.707 -26.478 1.00 67.81 164 LYS A C 1
ATOM 1301 O O . LYS A 1 164 ? 14.009 0.974 -25.393 1.00 67.81 164 LYS A O 1
ATOM 1306 N N . GLU A 1 165 ? 13.979 1.066 -27.638 1.00 73.56 165 GLU A N 1
ATOM 1307 C CA . GLU A 1 165 ? 12.717 1.803 -27.743 1.00 73.56 165 GLU A CA 1
ATOM 1308 C C . GLU A 1 165 ? 11.528 0.986 -27.212 1.00 73.56 165 GLU A C 1
ATOM 1310 O O . GLU A 1 165 ? 10.676 1.507 -26.485 1.00 73.56 165 GLU A O 1
ATOM 1315 N N . GLU A 1 166 ? 11.469 -0.310 -27.524 1.00 71.69 166 GLU A N 1
ATOM 1316 C CA . GLU A 1 166 ? 10.435 -1.190 -26.981 1.00 71.69 166 GLU A CA 1
ATOM 1317 C C . GLU A 1 166 ? 10.568 -1.362 -25.468 1.00 71.69 166 GLU A C 1
ATOM 1319 O O . GLU A 1 166 ? 9.558 -1.397 -24.758 1.00 71.69 166 GLU A O 1
ATOM 1324 N N . MET A 1 167 ? 11.802 -1.428 -24.964 1.00 76.94 167 MET A N 1
ATOM 1325 C CA . MET A 1 167 ? 12.080 -1.524 -23.539 1.00 76.94 167 MET A CA 1
ATOM 1326 C C . MET A 1 167 ? 11.634 -0.280 -22.766 1.00 76.94 167 MET A C 1
ATOM 1328 O O . MET A 1 167 ? 10.945 -0.409 -21.754 1.00 76.94 167 MET A O 1
ATOM 1332 N N . ASP A 1 168 ? 11.958 0.917 -23.250 1.00 76.94 168 ASP A N 1
ATOM 1333 C CA . ASP A 1 168 ? 11.636 2.175 -22.563 1.00 76.94 168 ASP A CA 1
ATOM 1334 C C . ASP A 1 168 ? 10.130 2.479 -22.518 1.00 76.94 168 ASP A C 1
ATOM 1336 O O . ASP A 1 168 ? 9.654 3.109 -21.573 1.00 76.94 168 ASP A O 1
ATOM 1340 N N . ASN A 1 169 ? 9.362 1.995 -23.499 1.00 77.69 169 ASN A N 1
ATOM 1341 C CA . ASN A 1 169 ? 7.923 2.252 -23.582 1.00 77.69 169 ASN A CA 1
ATOM 1342 C C . ASN A 1 169 ? 7.051 1.165 -22.930 1.00 77.69 169 ASN A C 1
ATOM 1344 O O . ASN A 1 169 ? 5.922 1.450 -22.521 1.00 77.69 169 ASN A O 1
ATOM 1348 N N . LYS A 1 170 ? 7.531 -0.084 -22.846 1.00 84.06 170 LYS A N 1
ATOM 1349 C CA . LYS A 1 170 ? 6.740 -1.226 -22.344 1.00 84.06 170 LYS A CA 1
ATOM 1350 C C . LYS A 1 170 ? 7.118 -1.660 -20.925 1.00 84.06 170 LYS A C 1
ATOM 1352 O O . LYS A 1 170 ? 6.320 -2.341 -20.278 1.00 84.06 170 LYS A O 1
ATOM 1357 N N . TYR A 1 171 ? 8.297 -1.283 -20.426 1.00 85.94 171 TYR A N 1
ATOM 1358 C CA . TYR A 1 171 ? 8.825 -1.760 -19.146 1.00 85.94 171 TYR A CA 1
ATOM 1359 C C . TYR A 1 171 ? 9.016 -0.629 -18.142 1.00 85.94 171 TYR A C 1
ATOM 1361 O O . TYR A 1 171 ? 9.233 0.527 -18.483 1.00 85.94 171 TYR A O 1
ATOM 1369 N N . VAL A 1 172 ? 8.956 -0.985 -16.859 1.00 91.69 172 VAL A N 1
ATOM 1370 C CA . VAL A 1 172 ? 9.220 -0.045 -15.768 1.00 91.69 172 VAL A CA 1
ATOM 1371 C C . VAL A 1 172 ? 10.718 -0.001 -15.506 1.00 91.69 172 VAL A C 1
ATOM 1373 O O . VAL A 1 172 ? 11.336 -1.041 -15.270 1.00 91.69 172 VAL A O 1
ATOM 1376 N N . THR A 1 173 ? 11.301 1.196 -15.485 1.00 89.31 173 THR A N 1
ATOM 1377 C CA . THR A 1 173 ? 12.721 1.374 -15.154 1.00 89.31 173 THR A CA 1
ATOM 1378 C C . THR A 1 173 ? 12.951 1.513 -13.640 1.00 89.31 173 THR A C 1
ATOM 1380 O O . THR A 1 173 ? 12.096 2.006 -12.896 1.00 89.31 173 THR A O 1
ATOM 1383 N N . LEU A 1 174 ? 14.123 1.096 -13.161 1.00 87.44 174 LEU A N 1
ATOM 1384 C CA . LEU A 1 174 ? 14.575 1.225 -11.774 1.00 87.44 174 LEU A CA 1
ATOM 1385 C C . LEU A 1 174 ? 14.737 2.692 -11.371 1.00 87.44 174 LEU A C 1
ATOM 1387 O O . LEU A 1 174 ? 14.643 2.997 -10.190 1.00 87.44 174 LEU A O 1
ATOM 1391 N N . GLY A 1 175 ? 14.949 3.597 -12.332 1.00 86.44 175 GLY A N 1
ATOM 1392 C CA . GLY A 1 175 ? 15.184 5.023 -12.114 1.00 86.44 175 GLY A CA 1
ATOM 1393 C C . GLY A 1 175 ? 14.035 5.938 -12.541 1.00 86.44 175 GLY A C 1
ATOM 1394 O O . GLY A 1 175 ? 13.053 5.506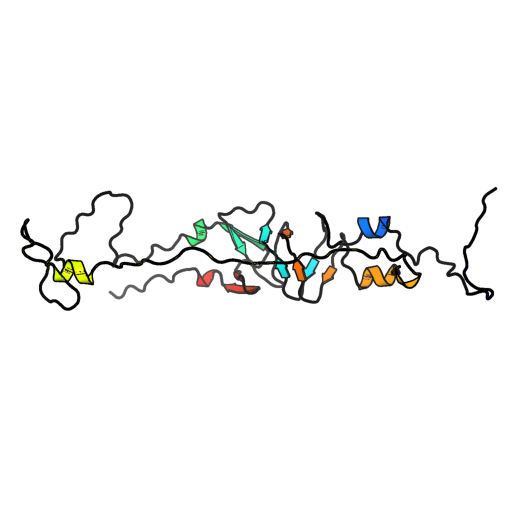 -13.139 1.00 86.44 175 GLY A O 1
ATOM 1395 N N . GLY A 1 176 ? 14.163 7.229 -12.231 1.00 88.81 176 GLY A N 1
ATOM 1396 C CA . GLY A 1 176 ? 13.307 8.289 -12.781 1.00 88.81 176 GLY A CA 1
ATOM 1397 C C . GLY A 1 176 ? 11.836 8.262 -12.348 1.00 88.81 176 GLY A C 1
ATOM 1398 O O . GLY A 1 176 ? 11.378 7.366 -11.636 1.00 88.81 176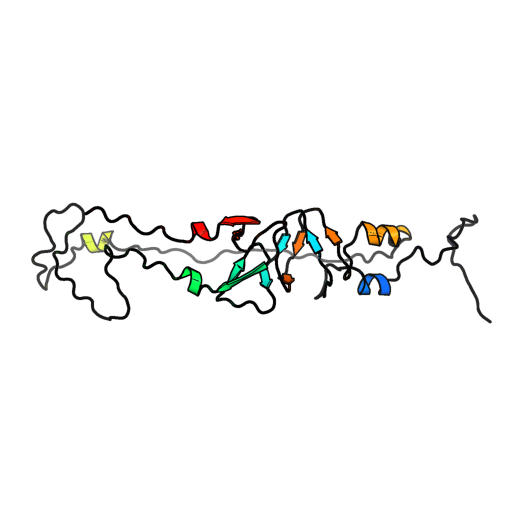 GLY A O 1
ATOM 1399 N N . ASN A 1 177 ? 11.081 9.272 -12.778 1.00 88.75 177 ASN A N 1
ATOM 1400 C CA . ASN A 1 177 ? 9.643 9.333 -12.528 1.00 88.75 177 ASN A CA 1
ATOM 1401 C C . ASN A 1 177 ? 8.889 8.658 -13.673 1.00 88.75 177 ASN A C 1
ATOM 1403 O O . ASN A 1 177 ? 9.172 8.950 -14.830 1.00 88.75 177 ASN A O 1
ATOM 1407 N N . GLN A 1 178 ? 7.941 7.774 -13.362 1.00 89.75 178 GLN A N 1
ATOM 1408 C CA . GLN A 1 178 ? 7.196 7.021 -14.377 1.00 89.75 178 GLN A CA 1
ATOM 1409 C C . GLN A 1 178 ? 5.725 6.861 -14.001 1.00 89.75 178 GLN A C 1
ATOM 1411 O O . GLN A 1 178 ? 5.372 6.787 -12.821 1.00 89.75 178 GLN A O 1
ATOM 1416 N N . THR A 1 179 ? 4.888 6.766 -15.032 1.00 88.69 179 THR A N 1
ATOM 1417 C CA . THR A 1 179 ? 3.466 6.434 -14.926 1.00 88.69 179 THR A CA 1
ATOM 1418 C C . THR A 1 179 ? 3.252 4.991 -15.361 1.00 88.69 179 THR A C 1
ATOM 1420 O O . THR A 1 179 ? 3.742 4.586 -16.410 1.00 88.69 179 THR A O 1
ATOM 1423 N N . ILE A 1 180 ? 2.528 4.218 -14.555 1.00 90.31 180 ILE A N 1
ATOM 1424 C CA . ILE A 1 180 ? 2.272 2.795 -14.762 1.00 90.31 180 ILE A CA 1
ATOM 1425 C C . ILE A 1 180 ? 0.756 2.582 -14.796 1.00 90.31 180 ILE A C 1
ATOM 1427 O O . ILE A 1 180 ? 0.057 2.822 -13.809 1.00 90.31 180 ILE A O 1
ATOM 1431 N N . ASN A 1 181 ? 0.264 2.111 -15.939 1.00 88.31 181 ASN A N 1
ATOM 1432 C CA . ASN A 1 181 ? -1.150 1.810 -16.171 1.00 88.31 181 ASN A CA 1
ATOM 1433 C C . ASN A 1 181 ? -1.433 0.312 -16.001 1.00 88.31 181 ASN A C 1
ATOM 1435 O O . ASN A 1 181 ? -0.519 -0.514 -16.080 1.00 88.31 181 ASN A O 1
ATOM 1439 N N . GLY A 1 182 ? -2.700 -0.051 -15.824 1.00 89.12 182 GLY A N 1
ATOM 1440 C CA . GLY A 1 182 ? -3.191 -1.401 -15.557 1.00 89.12 182 GLY A CA 1
ATOM 1441 C C . GLY A 1 182 ? -2.949 -1.827 -14.110 1.00 89.12 182 GLY A C 1
ATOM 1442 O O . GLY A 1 182 ? -1.922 -1.477 -13.521 1.00 89.12 182 GLY A O 1
ATOM 1443 N N . ALA A 1 183 ? -3.848 -2.636 -13.544 1.00 85.69 183 ALA A N 1
ATOM 1444 C CA . ALA A 1 183 ? -3.675 -3.165 -12.190 1.00 85.69 183 ALA A CA 1
ATOM 1445 C C . ALA A 1 183 ? -2.356 -3.951 -12.065 1.00 85.69 183 ALA A C 1
ATOM 1447 O O . ALA A 1 183 ? -1.919 -4.612 -13.016 1.00 85.69 183 ALA A O 1
ATOM 1448 N N . LYS A 1 184 ? -1.689 -3.849 -10.911 1.00 90.44 184 LYS A N 1
ATOM 1449 C CA . LYS A 1 184 ? -0.401 -4.515 -10.651 1.00 90.44 184 LYS A CA 1
ATOM 1450 C C . LYS A 1 184 ? -0.469 -5.335 -9.375 1.00 90.44 184 LYS A C 1
ATOM 1452 O O . LYS A 1 184 ? -0.875 -4.831 -8.332 1.00 90.44 184 LYS A O 1
ATOM 1457 N N . THR A 1 185 ? -0.026 -6.585 -9.457 1.00 85.00 185 THR A N 1
ATOM 1458 C CA . THR A 1 185 ? -0.001 -7.516 -8.326 1.00 85.00 185 THR A CA 1
ATOM 1459 C C . THR A 1 185 ? 1.437 -7.844 -7.955 1.00 85.00 185 THR A C 1
ATOM 1461 O O . THR A 1 185 ? 2.185 -8.401 -8.753 1.00 85.00 185 THR A O 1
ATOM 1464 N N . PHE A 1 186 ? 1.805 -7.528 -6.720 1.00 86.19 186 PHE A N 1
ATOM 1465 C CA . PHE A 1 186 ? 3.046 -7.930 -6.081 1.00 86.19 186 PHE A CA 1
ATOM 1466 C C . PHE A 1 186 ? 2.742 -9.113 -5.159 1.00 86.19 186 PHE A C 1
ATOM 1468 O O . PHE A 1 186 ? 1.984 -9.000 -4.199 1.00 86.19 186 PHE A O 1
ATOM 1475 N N . THR A 1 187 ? 3.336 -10.268 -5.438 1.00 80.12 187 THR A N 1
ATOM 1476 C CA . THR A 1 187 ? 3.159 -11.495 -4.636 1.00 80.12 187 THR A CA 1
ATOM 1477 C C . THR A 1 187 ? 3.970 -11.487 -3.340 1.00 80.12 187 THR A C 1
ATOM 1479 O O . THR A 1 187 ? 3.989 -12.473 -2.609 1.00 80.12 187 THR A O 1
ATOM 1482 N N . ILE A 1 188 ? 4.649 -10.378 -3.053 1.00 81.94 188 ILE A N 1
ATOM 1483 C CA . ILE A 1 188 ? 5.434 -10.121 -1.849 1.00 81.94 188 ILE A CA 1
ATOM 1484 C C . ILE A 1 188 ? 5.101 -8.721 -1.317 1.00 81.94 188 ILE A C 1
ATOM 1486 O O . ILE A 1 188 ? 4.348 -7.966 -1.937 1.00 81.94 188 ILE A O 1
ATOM 1490 N N . SER A 1 189 ? 5.638 -8.374 -0.150 1.00 83.56 189 SER A N 1
ATOM 1491 C CA . SER A 1 189 ? 5.439 -7.050 0.442 1.00 83.56 189 SER A CA 1
ATOM 1492 C C . SER A 1 189 ? 6.134 -5.955 -0.369 1.00 83.56 189 SER A C 1
ATOM 1494 O O . SER A 1 189 ? 7.275 -6.114 -0.798 1.00 83.56 189 SER A O 1
ATOM 1496 N N . VAL A 1 190 ? 5.474 -4.806 -0.505 1.00 88.81 190 VAL A N 1
ATOM 1497 C CA . VAL A 1 190 ? 6.071 -3.586 -1.057 1.00 88.81 190 VAL A CA 1
ATOM 1498 C C . VAL A 1 190 ? 6.575 -2.736 0.103 1.00 88.81 190 VAL A C 1
ATOM 1500 O O . VAL A 1 190 ? 5.821 -2.430 1.028 1.00 88.81 190 VAL A O 1
ATOM 1503 N N . THR A 1 191 ? 7.845 -2.332 0.049 1.00 86.00 191 THR A N 1
ATOM 1504 C CA . THR A 1 191 ? 8.429 -1.383 1.006 1.00 86.00 191 THR A CA 1
ATOM 1505 C C . THR A 1 191 ? 8.693 -0.057 0.313 1.00 86.00 191 THR A C 1
ATOM 1507 O O . THR A 1 191 ? 9.425 -0.006 -0.671 1.00 86.00 191 THR A O 1
ATOM 1510 N N . SER A 1 192 ? 8.118 1.026 0.836 1.00 84.50 192 SER A N 1
ATOM 1511 C CA . SER A 1 192 ? 8.274 2.371 0.273 1.00 84.50 192 SER A CA 1
ATOM 1512 C C . SER A 1 192 ? 8.552 3.402 1.369 1.00 84.50 192 SER A C 1
ATOM 1514 O O . SER A 1 192 ? 8.038 3.264 2.484 1.00 84.50 192 SER A O 1
ATOM 1516 N N . PRO A 1 193 ? 9.322 4.475 1.098 1.00 81.75 193 PRO A N 1
ATOM 1517 C CA . PRO A 1 193 ? 9.408 5.619 2.003 1.00 81.75 193 PRO A CA 1
ATOM 1518 C C . PRO A 1 193 ? 8.035 6.221 2.336 1.00 81.75 193 PRO A C 1
ATOM 1520 O O . PRO A 1 193 ? 7.825 6.665 3.467 1.00 81.75 193 PRO A O 1
ATOM 1523 N N . ALA A 1 194 ? 7.103 6.206 1.379 1.00 85.19 194 ALA A N 1
ATOM 1524 C CA . ALA A 1 194 ? 5.725 6.659 1.544 1.00 85.19 194 ALA A CA 1
ATOM 1525 C C . ALA A 1 194 ? 4.785 5.958 0.549 1.00 85.19 194 ALA A C 1
ATOM 1527 O O . ALA A 1 194 ? 5.173 5.660 -0.580 1.00 85.19 194 ALA A O 1
ATOM 1528 N N . PHE A 1 195 ? 3.536 5.745 0.954 1.00 86.69 195 PHE A N 1
ATOM 1529 C CA . PHE A 1 195 ? 2.454 5.327 0.062 1.00 86.69 195 PHE A CA 1
ATOM 1530 C C . PHE A 1 195 ? 1.459 6.470 -0.044 1.00 86.69 195 PHE A C 1
ATOM 1532 O O . PHE A 1 195 ? 0.812 6.810 0.940 1.00 86.69 195 PHE A O 1
ATOM 1539 N N . VAL A 1 196 ? 1.375 7.086 -1.219 1.00 88.12 196 VAL A N 1
ATOM 1540 C CA . VAL A 1 196 ? 0.557 8.279 -1.451 1.00 88.12 196 VAL A CA 1
ATOM 1541 C C . VAL A 1 196 ? -0.549 7.920 -2.429 1.00 88.12 196 VAL A C 1
ATOM 1543 O O . VAL A 1 196 ? -0.271 7.517 -3.559 1.00 88.12 196 VAL A O 1
ATOM 1546 N N . LYS A 1 197 ? -1.808 8.080 -2.018 1.00 87.94 197 LYS A N 1
ATOM 1547 C CA . LYS A 1 197 ? -2.940 8.013 -2.941 1.00 87.94 197 LYS A CA 1
ATOM 1548 C C . LYS A 1 197 ? -2.887 9.241 -3.843 1.00 87.94 197 LYS A C 1
ATOM 1550 O O . LYS A 1 197 ? -2.707 10.353 -3.352 1.00 87.94 197 LYS A O 1
ATOM 1555 N N . TYR A 1 198 ? -3.076 9.058 -5.149 1.00 85.62 198 TYR A N 1
ATOM 1556 C CA . TYR A 1 198 ? -3.159 10.185 -6.080 1.00 85.62 198 TYR A CA 1
ATOM 1557 C C . TYR A 1 198 ? -4.205 11.202 -5.599 1.00 85.62 198 TYR A C 1
ATOM 1559 O O . TYR A 1 198 ? -5.353 10.826 -5.340 1.00 85.62 198 TYR A O 1
ATOM 1567 N N . SER A 1 199 ? -3.770 12.456 -5.446 1.00 87.62 199 SER A N 1
ATOM 1568 C CA . SER A 1 199 ? -4.536 13.579 -4.881 1.00 87.62 199 SER A CA 1
ATOM 1569 C C . SER A 1 199 ? -5.021 13.407 -3.431 1.00 87.62 199 SER A C 1
ATOM 1571 O O . SER A 1 199 ? -5.900 14.143 -2.988 1.00 87.62 199 SER A O 1
ATOM 1573 N N . GLY A 1 200 ? -4.464 12.458 -2.676 1.00 90.75 200 GLY A N 1
ATOM 1574 C CA . GLY A 1 200 ? -4.762 12.270 -1.257 1.00 90.75 200 GLY A CA 1
ATOM 1575 C C . GLY A 1 200 ? -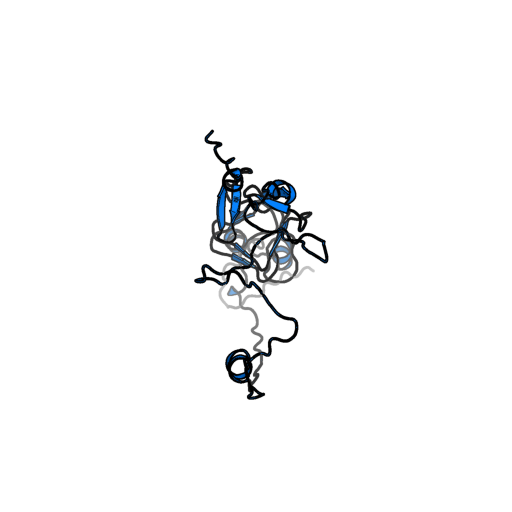4.189 13.390 -0.387 1.00 90.75 200 GLY A C 1
ATOM 1576 O O . GLY A 1 200 ? -3.102 13.908 -0.643 1.00 90.75 200 GLY A O 1
ATOM 1577 N N . THR A 1 201 ? -4.911 13.748 0.673 1.00 93.31 201 THR A N 1
ATOM 1578 C CA . THR A 1 201 ? -4.509 14.788 1.637 1.00 93.31 201 THR A CA 1
ATOM 1579 C C . THR A 1 201 ? -4.141 14.190 3.001 1.00 93.31 201 THR A C 1
ATOM 1581 O O . THR A 1 201 ? -4.374 13.012 3.266 1.00 93.31 201 THR A O 1
ATOM 1584 N N . ASN A 1 202 ? -3.558 14.998 3.892 1.00 92.00 202 ASN A N 1
ATOM 1585 C CA . ASN A 1 202 ? -3.271 14.605 5.281 1.00 92.00 202 ASN A CA 1
ATOM 1586 C C . ASN A 1 202 ? -4.514 14.601 6.191 1.00 92.00 202 ASN A C 1
ATOM 1588 O O . ASN A 1 202 ? -4.421 14.191 7.344 1.00 92.00 202 ASN A O 1
ATOM 1592 N N . GLN A 1 203 ? -5.664 15.041 5.682 1.00 93.00 203 GLN A N 1
ATOM 1593 C CA . GLN A 1 203 ? -6.941 15.015 6.394 1.00 93.00 203 GLN A CA 1
ATOM 1594 C C . GLN A 1 203 ? -7.757 13.764 6.048 1.00 93.00 203 GLN A C 1
ATOM 1596 O O . GLN A 1 203 ? -8.925 13.678 6.402 1.00 93.00 203 GLN A O 1
ATOM 1601 N N . GLN A 1 204 ? -7.160 12.795 5.349 1.00 94.38 204 GLN A N 1
ATOM 1602 C CA . GLN A 1 204 ? -7.831 11.602 4.845 1.00 94.38 204 GLN A CA 1
ATOM 1603 C C . GLN A 1 204 ? -7.087 10.333 5.258 1.00 94.38 204 GLN A C 1
ATOM 1605 O O . GLN A 1 204 ? -5.856 10.266 5.203 1.00 94.38 204 GLN A O 1
ATOM 1610 N N . VAL A 1 205 ? -7.850 9.304 5.616 1.00 92.25 205 VAL A N 1
ATOM 1611 C CA . VAL A 1 205 ? -7.358 7.942 5.846 1.00 92.25 205 VAL A CA 1
ATOM 1612 C C . VAL A 1 205 ? -7.577 7.130 4.571 1.00 92.25 205 VAL A C 1
ATOM 1614 O O . VAL A 1 205 ? -8.675 7.153 4.015 1.00 92.25 205 VAL A O 1
ATOM 1617 N N . LEU A 1 206 ? -6.537 6.435 4.100 1.00 92.62 206 LEU A N 1
ATOM 1618 C CA . LEU A 1 206 ? -6.630 5.502 2.973 1.00 92.62 206 LEU A CA 1
ATOM 1619 C C . LEU A 1 206 ? -7.220 4.171 3.460 1.00 92.62 206 LEU A C 1
ATOM 1621 O O . LEU A 1 206 ? -6.695 3.576 4.401 1.00 92.62 206 LEU A O 1
ATOM 1625 N N . LEU A 1 207 ? -8.299 3.713 2.827 1.00 89.94 207 LEU A N 1
ATOM 1626 C CA . LEU A 1 207 ? -8.976 2.460 3.156 1.00 89.94 207 LEU A CA 1
ATOM 1627 C C . LEU A 1 207 ? -8.425 1.287 2.333 1.00 89.94 207 LEU A C 1
ATOM 1629 O O . LEU A 1 207 ? -7.803 1.468 1.286 1.00 89.94 207 LEU A O 1
ATOM 1633 N N . ALA A 1 208 ? -8.672 0.063 2.809 1.00 86.00 208 ALA A N 1
ATOM 1634 C CA . ALA A 1 208 ? -8.183 -1.164 2.174 1.00 86.00 208 ALA A CA 1
ATOM 1635 C C . ALA A 1 208 ? -8.789 -1.427 0.780 1.00 86.00 208 ALA A C 1
ATOM 1637 O O . ALA A 1 208 ? -8.184 -2.133 -0.021 1.00 86.00 208 ALA A O 1
ATOM 1638 N N . ASP A 1 209 ? -9.955 -0.848 0.480 1.00 86.12 209 ASP A N 1
ATOM 1639 C CA . ASP A 1 209 ? -10.593 -0.894 -0.842 1.00 86.12 209 ASP A CA 1
ATOM 1640 C C . ASP A 1 209 ? -10.048 0.172 -1.819 1.00 86.12 209 ASP A C 1
ATOM 1642 O O . ASP A 1 209 ? -10.489 0.252 -2.965 1.00 86.12 209 ASP A O 1
ATOM 1646 N N . GLY A 1 210 ? -9.084 0.990 -1.378 1.00 84.38 210 GLY A N 1
ATOM 1647 C CA . GLY A 1 210 ? -8.468 2.065 -2.157 1.00 84.38 210 GLY A CA 1
ATOM 1648 C C . GLY A 1 210 ? -9.208 3.406 -2.106 1.00 84.38 210 GLY A C 1
ATOM 1649 O O . GLY A 1 210 ? -8.705 4.398 -2.651 1.00 84.38 210 GLY A O 1
ATOM 1650 N N . THR A 1 211 ? -10.370 3.473 -1.451 1.00 90.50 211 THR A N 1
ATOM 1651 C CA . THR A 1 211 ? -11.092 4.729 -1.206 1.00 90.50 211 THR A CA 1
ATOM 1652 C C . THR A 1 211 ? -10.489 5.499 -0.025 1.00 90.50 211 THR A C 1
ATOM 1654 O O . THR A 1 211 ? -9.533 5.055 0.616 1.00 90.50 211 THR A O 1
ATOM 1657 N N . VAL A 1 212 ? -11.001 6.702 0.247 1.00 93.44 212 VAL A N 1
ATOM 1658 C CA . VAL A 1 212 ? -10.557 7.531 1.375 1.00 93.44 212 VAL A CA 1
ATOM 1659 C C . VAL A 1 212 ? -11.736 7.936 2.249 1.00 93.44 212 VAL A C 1
ATOM 1661 O O . VAL A 1 212 ? -12.825 8.189 1.739 1.00 93.44 212 VAL A O 1
ATOM 1664 N N . LYS A 1 213 ? -11.495 8.058 3.555 1.00 93.12 213 LYS A N 1
ATOM 1665 C CA . LYS A 1 213 ? -12.453 8.587 4.540 1.00 93.12 213 LYS A CA 1
ATOM 1666 C C . LYS A 1 213 ? -11.876 9.832 5.206 1.00 93.12 213 LYS A C 1
ATOM 1668 O O . LYS A 1 213 ? -10.658 9.889 5.409 1.00 93.12 213 LYS A O 1
ATOM 1673 N N . GLN A 1 214 ? -12.697 10.835 5.524 1.00 92.50 214 GLN A N 1
ATOM 1674 C CA . GLN A 1 214 ? -12.187 12.038 6.189 1.00 92.50 214 GLN A CA 1
ATOM 1675 C C . GLN A 1 214 ? -11.779 11.716 7.623 1.00 92.50 214 GLN A C 1
ATOM 1677 O O . GLN A 1 214 ? -12.465 10.988 8.337 1.00 92.50 214 GLN A O 1
ATOM 1682 N N . LEU A 1 215 ? -10.668 12.302 8.062 1.00 88.69 215 LEU A N 1
ATOM 1683 C CA . LEU A 1 215 ? -10.155 12.132 9.416 1.00 88.69 215 LEU A CA 1
ATOM 1684 C C . LEU A 1 215 ? -11.161 12.631 10.467 1.00 88.69 215 LEU A C 1
ATOM 1686 O O . LEU A 1 215 ? -11.271 12.041 11.537 1.00 88.69 215 LEU A O 1
ATOM 1690 N N . SER A 1 216 ? -11.933 13.674 10.145 1.00 86.38 216 SER A N 1
ATOM 1691 C CA . SER A 1 216 ? -12.982 14.220 11.015 1.00 86.38 216 SER A CA 1
ATOM 1692 C C . SER A 1 216 ? -14.102 13.225 11.311 1.00 86.38 216 SER A C 1
ATOM 1694 O O . SER A 1 216 ? -14.696 13.289 12.376 1.00 86.38 216 SER A O 1
ATOM 1696 N N . GLU A 1 217 ? -14.365 12.268 10.421 1.00 84.75 217 GLU A N 1
ATOM 1697 C CA . GLU A 1 217 ? -15.403 11.252 10.640 1.00 84.75 217 GLU A CA 1
ATOM 1698 C C . GLU A 1 217 ? -15.012 10.200 11.690 1.00 84.75 217 GLU A C 1
ATOM 1700 O O . GLU A 1 217 ? -15.806 9.316 12.001 1.00 84.75 217 GLU A O 1
ATOM 1705 N N . PHE A 1 218 ? -13.776 10.248 12.190 1.00 79.69 218 PHE A N 1
ATOM 1706 C CA . PHE A 1 218 ? -13.310 9.425 13.305 1.00 79.69 218 PHE A CA 1
ATOM 1707 C C . PHE A 1 218 ? -13.320 10.190 14.635 1.00 79.69 218 PHE A C 1
ATOM 1709 O O . PHE A 1 218 ? -12.939 9.632 15.659 1.00 79.69 218 PHE A O 1
ATOM 1716 N N . SER A 1 219 ? -13.737 11.460 14.633 1.00 68.12 219 SER A N 1
ATOM 1717 C CA . SER A 1 219 ? -13.942 12.245 15.851 1.00 68.12 219 SER A CA 1
ATOM 1718 C C . SER A 1 219 ? -15.399 12.082 16.287 1.00 68.12 219 SER A C 1
ATOM 1720 O O . SER A 1 219 ? -16.303 12.377 15.511 1.00 68.12 219 SER A O 1
ATOM 1722 N N . SER A 1 220 ? -15.646 11.578 17.497 1.00 61.28 220 SER A N 1
ATOM 1723 C CA . SER A 1 220 ? -17.000 11.524 18.054 1.00 61.28 220 SER A CA 1
ATOM 1724 C C . SER A 1 220 ? -17.472 12.943 18.367 1.00 61.28 220 SER A C 1
ATOM 1726 O O . SER A 1 220 ? -16.870 13.613 19.213 1.00 61.28 220 SER A O 1
ATOM 1728 N N . ASP A 1 221 ? -18.536 13.398 17.710 1.00 55.59 221 ASP A N 1
ATOM 1729 C CA . ASP A 1 221 ? -19.237 14.610 18.121 1.00 55.59 221 ASP A CA 1
ATOM 1730 C C . ASP A 1 221 ? -19.688 14.457 19.582 1.00 55.59 221 ASP A C 1
ATOM 1732 O O . ASP A 1 221 ? -20.290 13.455 19.972 1.00 55.59 221 ASP A O 1
ATOM 1736 N N . GLN A 1 222 ? -19.337 15.445 20.404 1.00 49.59 222 GLN A N 1
ATOM 1737 C CA . GLN A 1 222 ? -19.729 15.535 21.806 1.00 49.59 222 GLN A CA 1
ATOM 1738 C C . GLN A 1 222 ? -21.257 15.494 21.939 1.00 49.59 222 GLN A C 1
ATOM 1740 O O . GLN A 1 222 ? -21.972 16.244 21.273 1.00 49.59 222 GLN A O 1
ATOM 1745 N N . VAL A 1 223 ? -21.738 14.626 22.829 1.00 50.69 223 VAL A N 1
ATOM 1746 C CA . VAL A 1 223 ? -23.151 14.463 23.177 1.00 50.69 223 VAL A CA 1
ATOM 1747 C C . VAL A 1 223 ? -23.743 15.804 23.627 1.00 50.69 223 VAL A C 1
ATOM 1749 O O . VAL A 1 223 ? -23.185 16.512 24.466 1.00 50.69 223 VAL A O 1
ATOM 1752 N N . HIS A 1 224 ? -24.883 16.158 23.036 1.00 42.00 224 HIS A N 1
ATOM 1753 C CA . HIS A 1 224 ? -25.672 17.342 23.365 1.00 42.00 224 HIS A CA 1
ATOM 1754 C C . HIS A 1 224 ? -26.265 17.174 24.773 1.00 42.00 224 HIS A C 1
ATOM 1756 O O . HIS A 1 224 ? -27.111 16.308 24.982 1.00 42.00 224 HIS A O 1
ATOM 1762 N N . TYR A 1 225 ? -25.860 18.002 25.737 1.00 47.00 225 TYR A N 1
ATOM 1763 C CA . TYR A 1 225 ? -26.557 18.078 27.021 1.00 47.00 225 TYR A CA 1
ATOM 1764 C C . TYR A 1 225 ? -27.893 18.807 26.822 1.00 47.00 225 TYR A C 1
ATOM 1766 O O . TYR A 1 225 ? -27.912 20.010 26.559 1.00 47.00 225 TYR A O 1
ATOM 1774 N N . THR A 1 226 ? -29.015 18.101 26.953 1.00 49.81 226 THR A N 1
ATOM 1775 C CA . THR A 1 226 ? -30.310 18.734 27.243 1.00 49.81 226 THR A CA 1
ATOM 1776 C C . THR A 1 226 ? -30.499 18.779 28.755 1.00 49.81 226 THR A C 1
ATOM 1778 O O . THR A 1 226 ? -30.530 17.728 29.393 1.00 49.81 226 THR A O 1
ATOM 1781 N N . TYR A 1 227 ? -30.559 20.002 29.292 1.00 55.16 227 TYR A N 1
ATOM 1782 C CA . TYR A 1 227 ? -30.853 20.323 30.694 1.00 55.16 227 TYR A CA 1
ATOM 1783 C C . TYR A 1 227 ? -32.292 19.984 31.088 1.00 55.16 227 TYR A C 1
ATOM 1785 O O . TYR A 1 227 ? -33.184 20.126 30.218 1.00 55.16 227 TYR A O 1
#

Organism: NCBI:txid222440

pLDDT: mean 70.22, std 17.6, range [28.48, 94.56]

Foldseek 3Di:
DDDDDDDDDDPDDDDDPPPPQFFDDPVNCVQWFDDLDDDAAADAAEAEPDAEAAPAEAAVVDDPQWAQFQQFDIDGVVVLPPDPPPCVVPDDPPDDPDDDDPDFAADVVGPDGPPDPDPDDDDDPVNVVPVDDDDDDDDDDDDDDDDDDDDDDDDDDPVNTHTPVRPVVPTHTSDYYDYDYDYHYHHHYDYDNGDHQVVTDRQWGQDPVRDIDGVVVSDDDDDDDDD